Protein AF-0000000084648915 (afdb_homodimer)

pLDDT: mean 92.44, std 11.65, range [35.38, 98.94]

Structure (mmCIF, N/CA/C/O backbone):
data_AF-0000000084648915-model_v1
#
loop_
_entity.id
_entity.type
_entity.pdbx_description
1 polymer 'Sugar transporter'
#
loop_
_atom_site.group_PDB
_atom_site.id
_atom_site.type_symbol
_atom_site.label_atom_id
_atom_site.label_alt_id
_atom_site.label_comp_id
_atom_site.label_asym_id
_atom_site.label_entity_id
_atom_site.label_seq_id
_atom_site.pdbx_PDB_ins_code
_atom_site.Cartn_x
_atom_site.Cartn_y
_atom_site.Cartn_z
_atom_site.occupancy
_atom_site.B_iso_or_equiv
_atom_site.auth_seq_id
_atom_site.auth_comp_id
_atom_site.auth_asym_id
_atom_site.auth_atom_id
_atom_site.pdbx_PDB_model_num
ATOM 1 N N . MET A 1 1 ? 10.367 10.32 17.703 1 73 1 MET A N 1
ATOM 2 C CA . MET A 1 1 ? 11.062 9.266 16.984 1 73 1 MET A CA 1
ATOM 3 C C . MET A 1 1 ? 12.195 9.844 16.141 1 73 1 MET A C 1
ATOM 5 O O . MET A 1 1 ? 12.062 10.945 15.594 1 73 1 MET A O 1
ATOM 9 N N . ASN A 1 2 ? 13.344 9.164 16.203 1 91.94 2 ASN A N 1
ATOM 10 C CA . ASN A 1 2 ? 14.469 9.492 15.336 1 91.94 2 ASN A CA 1
ATOM 11 C C . ASN A 1 2 ? 14.055 9.516 13.867 1 91.94 2 ASN A C 1
ATOM 13 O O . ASN A 1 2 ? 13.359 8.617 13.398 1 91.94 2 ASN A O 1
ATOM 17 N N . ARG A 1 3 ? 14.297 10.578 13.258 1 94.44 3 ARG A N 1
ATOM 18 C CA . ARG A 1 3 ? 13.852 10.805 11.883 1 94.44 3 ARG A CA 1
ATOM 19 C C . ARG A 1 3 ? 14.359 9.695 10.961 1 94.44 3 ARG A C 1
ATOM 21 O O . ARG A 1 3 ? 13.695 9.352 9.977 1 94.44 3 ARG A O 1
ATOM 28 N N . TYR A 1 4 ? 15.484 9.164 11.281 1 95.81 4 TYR A N 1
ATOM 29 C CA . TYR A 1 4 ? 16.047 8.102 10.461 1 95.81 4 TYR A CA 1
ATOM 30 C C . TYR A 1 4 ? 15.266 6.801 10.656 1 95.81 4 TYR A C 1
ATOM 32 O O . TYR A 1 4 ? 15.086 6.027 9.711 1 95.81 4 TYR A O 1
ATOM 40 N N . LEU A 1 5 ? 14.859 6.57 11.852 1 97.12 5 LEU A N 1
ATOM 41 C CA . LEU A 1 5 ? 14.023 5.398 12.102 1 97.12 5 LEU A CA 1
ATOM 42 C C . LEU A 1 5 ? 12.672 5.547 11.414 1 97.12 5 LEU A C 1
ATOM 44 O O . LEU A 1 5 ? 12.109 4.566 10.922 1 97.12 5 LEU A O 1
ATOM 48 N N . LEU A 1 6 ? 12.211 6.77 11.438 1 96.56 6 LEU A N 1
ATOM 49 C CA . LEU A 1 6 ? 10.969 7.051 10.727 1 96.56 6 LEU A CA 1
ATOM 50 C C . LEU A 1 6 ? 11.125 6.781 9.234 1 96.56 6 LEU A C 1
ATOM 52 O O . LEU A 1 6 ? 10.258 6.164 8.609 1 96.56 6 LEU A O 1
ATOM 56 N N . GLY A 1 7 ? 12.219 7.246 8.719 1 98.12 7 GLY A N 1
ATOM 57 C CA . GLY A 1 7 ? 12.508 7 7.316 1 98.12 7 GLY A CA 1
ATOM 58 C C . GLY A 1 7 ? 12.648 5.527 6.988 1 98.12 7 GLY A C 1
ATOM 59 O O . GLY A 1 7 ? 12.125 5.059 5.973 1 98.12 7 GLY A O 1
ATOM 60 N N . PHE A 1 8 ? 13.336 4.816 7.879 1 98.75 8 PHE A N 1
ATOM 61 C CA . PHE A 1 8 ? 13.508 3.383 7.676 1 98.75 8 PHE A CA 1
ATOM 62 C C . PHE A 1 8 ? 12.164 2.672 7.664 1 98.75 8 PHE A C 1
ATOM 64 O O . PHE A 1 8 ? 11.898 1.852 6.785 1 98.75 8 PHE A O 1
ATOM 71 N N . SER A 1 9 ? 11.336 3.033 8.664 1 98.62 9 SER A N 1
ATOM 72 C CA . SER A 1 9 ? 10.031 2.385 8.781 1 98.62 9 SER A CA 1
ATOM 73 C C . SER A 1 9 ? 9.148 2.699 7.578 1 98.62 9 SER A C 1
ATOM 75 O O . SER A 1 9 ? 8.477 1.812 7.047 1 98.62 9 SER A O 1
ATOM 77 N N . ALA A 1 10 ? 9.188 3.957 7.129 1 98.69 10 ALA A N 1
ATOM 78 C CA . ALA A 1 10 ? 8.398 4.359 5.973 1 98.69 10 ALA A CA 1
ATOM 79 C C . ALA A 1 10 ? 8.859 3.637 4.711 1 98.69 10 ALA A C 1
ATOM 81 O O . ALA A 1 10 ? 8.039 3.133 3.939 1 98.69 10 ALA A O 1
ATOM 82 N N . GLY A 1 11 ? 10.18 3.582 4.539 1 98.88 11 GLY A N 1
ATOM 83 C CA . GLY A 1 11 ? 10.727 2.9 3.379 1 98.88 11 GLY A CA 1
ATOM 84 C C . GLY A 1 11 ? 10.453 1.408 3.379 1 98.88 11 GLY A C 1
ATOM 85 O O . GLY A 1 11 ? 10.148 0.827 2.334 1 98.88 11 GLY A O 1
ATOM 86 N N . PHE A 1 12 ? 10.547 0.803 4.547 1 98.88 12 PHE A N 1
ATOM 87 C CA . PHE A 1 12 ? 10.227 -0.61 4.711 1 98.88 12 PHE A CA 1
ATOM 88 C C . PHE A 1 12 ? 8.781 -0.884 4.316 1 98.88 12 PHE A C 1
ATOM 90 O O . PHE A 1 12 ? 8.508 -1.753 3.486 1 98.88 12 PHE A O 1
ATOM 97 N N . LEU A 1 13 ? 7.875 -0.101 4.82 1 98.88 13 LEU A N 1
ATOM 98 C CA . LEU A 1 13 ? 6.449 -0.299 4.582 1 98.88 13 LEU A CA 1
ATOM 99 C C . LEU A 1 13 ? 6.082 0.069 3.148 1 98.88 13 LEU A C 1
ATOM 101 O O . LEU A 1 13 ? 5.16 -0.511 2.57 1 98.88 13 LEU A O 1
ATOM 105 N N . ALA 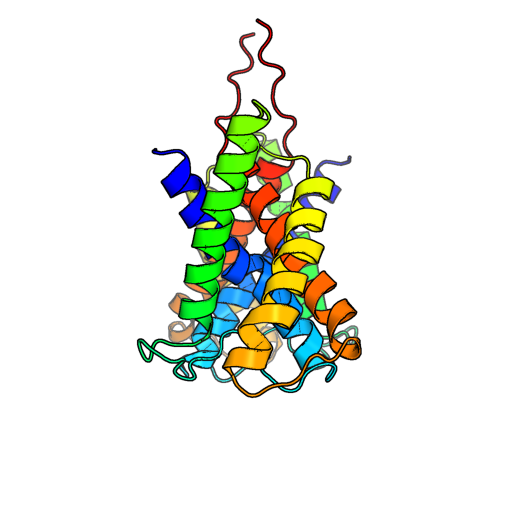A 1 14 ? 6.812 0.998 2.572 1 98.94 14 ALA A N 1
ATOM 106 C CA . ALA A 1 14 ? 6.539 1.404 1.196 1 98.94 14 ALA A CA 1
ATOM 107 C C . ALA A 1 14 ? 6.793 0.255 0.224 1 98.94 14 ALA A C 1
ATOM 109 O O . ALA A 1 14 ? 6.145 0.164 -0.821 1 98.94 14 ALA A O 1
ATOM 110 N N . VAL A 1 15 ? 7.723 -0.585 0.548 1 98.88 15 VAL A N 1
ATOM 111 C CA . VAL A 1 15 ? 7.922 -1.765 -0.287 1 98.88 15 VAL A CA 1
ATOM 112 C C . VAL A 1 15 ? 6.711 -2.686 -0.183 1 98.88 15 VAL A C 1
ATOM 114 O O . VAL A 1 15 ? 6.141 -3.092 -1.199 1 98.88 15 VAL A O 1
ATOM 117 N N . LEU A 1 16 ? 6.293 -2.891 1.039 1 98.75 16 LEU A N 1
ATOM 118 C CA . LEU A 1 16 ? 5.184 -3.809 1.276 1 98.75 16 LEU A CA 1
ATOM 119 C C . LEU A 1 16 ? 3.896 -3.279 0.652 1 98.75 16 LEU A C 1
ATOM 121 O O . LEU A 1 16 ? 3.154 -4.031 0.016 1 98.75 16 LEU A O 1
ATOM 125 N N . CYS A 1 17 ? 3.717 -2.002 0.686 1 98.81 17 CYS A N 1
ATOM 126 C CA . CYS A 1 17 ? 2.385 -1.461 0.449 1 98.81 17 CYS A CA 1
ATOM 127 C C . CYS A 1 17 ? 2.305 -0.78 -0.912 1 98.81 17 CYS A C 1
ATOM 129 O O . CYS A 1 17 ? 1.213 -0.525 -1.422 1 98.81 17 CYS A O 1
ATOM 131 N N . PHE A 1 18 ? 3.428 -0.452 -1.515 1 98.88 18 PHE A N 1
ATOM 132 C CA . PHE A 1 18 ? 3.352 0.319 -2.75 1 98.88 18 PHE A CA 1
ATOM 133 C C . PHE A 1 18 ? 4.191 -0.329 -3.846 1 98.88 18 PHE A C 1
ATOM 135 O O . PHE A 1 18 ? 3.725 -0.491 -4.977 1 98.88 18 PHE A O 1
ATOM 142 N N . HIS A 1 19 ? 5.383 -0.755 -3.488 1 98.88 19 HIS A N 1
ATOM 143 C CA . HIS A 1 19 ? 6.273 -1.424 -4.434 1 98.88 19 HIS A CA 1
ATOM 144 C C . HIS A 1 19 ? 5.715 -2.779 -4.852 1 98.88 19 HIS A C 1
ATOM 146 O O . HIS A 1 19 ? 5.512 -3.029 -6.043 1 98.88 19 HIS A O 1
ATOM 152 N N . GLN A 1 20 ? 5.344 -3.584 -3.92 1 98.81 20 GLN A N 1
ATOM 153 C CA . GLN A 1 20 ? 4.918 -4.957 -4.176 1 98.81 20 GLN A CA 1
ATOM 154 C C . GLN A 1 20 ? 3.543 -4.988 -4.84 1 98.81 20 GLN A C 1
ATOM 156 O O . GLN A 1 20 ? 3.258 -5.875 -5.645 1 98.81 20 GLN A O 1
ATOM 161 N N . PRO A 1 21 ? 2.654 -4.059 -4.543 1 98.69 21 PRO A N 1
ATOM 162 C CA . PRO A 1 21 ? 1.402 -4.008 -5.305 1 98.69 21 PRO A CA 1
ATOM 163 C C . PRO A 1 21 ? 1.629 -3.838 -6.805 1 98.69 21 PRO A C 1
ATOM 165 O O . PRO A 1 21 ? 0.939 -4.465 -7.609 1 98.69 21 PRO A O 1
ATOM 168 N N . VAL A 1 22 ? 2.543 -3.027 -7.18 1 98.69 22 VAL A N 1
ATOM 169 C CA . VAL A 1 22 ? 2.842 -2.855 -8.594 1 98.69 22 VAL A CA 1
ATOM 170 C C . VAL A 1 22 ? 3.426 -4.148 -9.164 1 98.69 22 VAL A C 1
ATOM 172 O O . VAL A 1 22 ? 3.059 -4.578 -10.258 1 98.69 22 VAL A O 1
ATOM 175 N N . VAL A 1 23 ? 4.297 -4.809 -8.406 1 98 23 VAL A N 1
ATOM 176 C CA . VAL A 1 23 ? 4.809 -6.113 -8.805 1 98 23 VAL A CA 1
ATOM 177 C C . VAL A 1 23 ? 3.648 -7.086 -9 1 98 23 VAL A C 1
ATOM 179 O O . VAL A 1 23 ? 3.613 -7.84 -9.977 1 98 23 VAL A O 1
ATOM 182 N N . GLY A 1 24 ? 2.76 -7.016 -8.055 1 98.44 24 GLY A N 1
ATOM 183 C CA . GLY A 1 24 ? 1.607 -7.902 -8.117 1 98.44 24 GLY A CA 1
ATOM 184 C C . GLY A 1 24 ? 0.769 -7.703 -9.367 1 98.44 24 GLY A C 1
ATOM 185 O O . GLY A 1 24 ? 0.39 -8.672 -10.023 1 98.44 24 GLY A O 1
ATOM 186 N N . LEU A 1 25 ? 0.476 -6.504 -9.688 1 98.5 25 LEU A N 1
ATOM 187 C CA . LEU A 1 25 ? -0.333 -6.219 -10.867 1 98.5 25 LEU A CA 1
ATOM 188 C C . LEU A 1 25 ? 0.421 -6.582 -12.148 1 98.5 25 LEU A 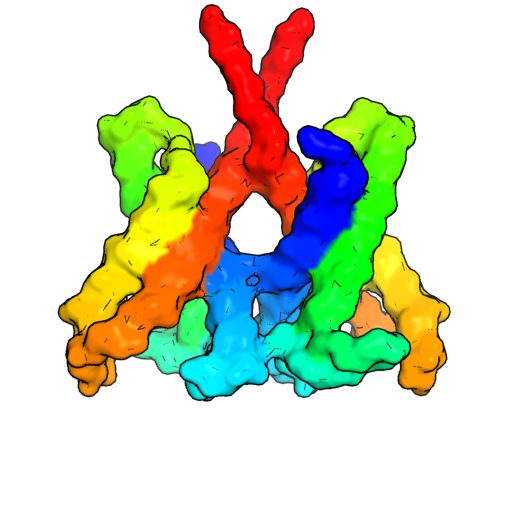C 1
ATOM 190 O O . LEU A 1 25 ? -0.158 -7.145 -13.078 1 98.5 25 LEU A O 1
ATOM 194 N N . LEU A 1 26 ? 1.698 -6.25 -12.227 1 97.81 26 LEU A N 1
ATOM 195 C CA . LEU A 1 26 ? 2.506 -6.602 -13.391 1 97.81 26 LEU A CA 1
ATOM 196 C C . LEU A 1 26 ? 2.557 -8.109 -13.578 1 97.81 26 LEU A C 1
ATOM 198 O O . LEU A 1 26 ? 2.475 -8.609 -14.703 1 97.81 26 LEU A O 1
ATOM 202 N N . HIS A 1 27 ? 2.707 -8.812 -12.477 1 97.44 27 HIS A N 1
ATOM 203 C CA . HIS A 1 27 ? 2.719 -10.273 -12.531 1 97.44 27 HIS A CA 1
ATOM 204 C C . HIS A 1 27 ? 1.362 -10.812 -12.969 1 97.44 27 HIS A C 1
ATOM 206 O O . HIS A 1 27 ? 1.288 -11.711 -13.805 1 97.44 27 HIS A O 1
ATOM 212 N N . ALA A 1 28 ? 0.309 -10.32 -12.414 1 97.44 28 ALA A N 1
ATOM 213 C CA . ALA A 1 28 ? -1.048 -10.773 -12.703 1 97.44 28 ALA A CA 1
ATOM 214 C C . ALA A 1 28 ? -1.374 -10.625 -14.18 1 97.44 28 ALA A C 1
ATOM 216 O O . ALA A 1 28 ? -2.121 -11.43 -14.742 1 97.44 28 ALA A O 1
ATOM 217 N N . TYR A 1 29 ? -0.813 -9.664 -14.797 1 97.44 29 TYR A N 1
ATOM 218 C CA . TYR A 1 29 ? -1.095 -9.43 -16.203 1 97.44 29 TYR A CA 1
ATOM 219 C C . TYR A 1 29 ? 0.006 -10.008 -17.094 1 97.44 29 TYR A C 1
ATOM 221 O O . TYR A 1 29 ? 0.08 -9.711 -18.281 1 97.44 29 TYR A O 1
ATOM 229 N N . GLY A 1 30 ? 0.98 -10.734 -16.5 1 96.69 30 GLY A N 1
ATOM 230 C CA . GLY A 1 30 ? 1.961 -11.516 -17.234 1 96.69 30 GLY A CA 1
ATOM 231 C C . GLY A 1 30 ? 3.131 -10.688 -17.734 1 96.69 30 GLY A C 1
ATOM 232 O O . GLY A 1 30 ? 3.861 -11.109 -18.641 1 96.69 30 GLY A O 1
ATOM 233 N N . VAL A 1 31 ? 3.25 -9.469 -17.219 1 95.38 31 VAL A N 1
ATOM 234 C CA . VAL A 1 31 ? 4.336 -8.594 -17.656 1 95.38 31 VAL A CA 1
ATOM 235 C C . VAL A 1 31 ? 5.66 -9.094 -17.078 1 95.38 31 VAL A C 1
ATOM 237 O O . VAL A 1 31 ? 6.703 -8.992 -17.719 1 95.38 31 VAL A O 1
ATOM 240 N N . ILE A 1 32 ? 5.621 -9.672 -15.789 1 94.12 32 ILE A N 1
ATOM 241 C CA . ILE A 1 32 ? 6.812 -10.25 -15.18 1 94.12 32 ILE A CA 1
ATOM 242 C C . ILE A 1 32 ? 6.496 -11.648 -14.656 1 94.12 32 ILE A C 1
ATOM 244 O O . ILE A 1 32 ? 5.359 -11.938 -14.273 1 94.12 32 ILE A O 1
ATOM 248 N N . PRO A 1 33 ? 7.461 -12.477 -14.523 1 93.56 33 PRO A N 1
ATOM 249 C CA . PRO A 1 33 ? 7.203 -13.891 -14.219 1 93.56 33 PRO A CA 1
ATOM 250 C C . PRO A 1 33 ? 7.262 -14.188 -12.719 1 93.56 33 PRO A C 1
ATOM 252 O O . PRO A 1 33 ? 7.043 -15.328 -12.305 1 93.56 33 PRO A O 1
ATOM 255 N N . PHE A 1 34 ? 7.559 -13.18 -11.906 1 91.62 34 PHE A N 1
ATOM 256 C CA . PHE A 1 34 ? 7.688 -13.484 -10.484 1 91.62 34 PHE A CA 1
ATOM 257 C C . PHE A 1 34 ? 6.543 -12.859 -9.688 1 91.62 34 PHE A C 1
ATOM 259 O O . PHE A 1 34 ? 6.129 -11.734 -9.977 1 91.62 34 PHE A O 1
ATOM 266 N N . ALA A 1 35 ? 6.078 -13.594 -8.734 1 96.19 35 ALA A N 1
ATOM 267 C CA . ALA A 1 35 ? 4.953 -13.188 -7.898 1 96.19 35 ALA A CA 1
ATOM 268 C C . ALA A 1 35 ? 5.402 -12.219 -6.812 1 96.19 35 ALA A C 1
ATOM 270 O O . ALA A 1 35 ? 6.562 -12.227 -6.398 1 96.19 35 ALA A O 1
ATOM 271 N N . PRO A 1 36 ? 4.492 -11.367 -6.398 1 97.94 36 PRO A N 1
ATOM 272 C CA . PRO A 1 36 ? 4.805 -10.5 -5.258 1 97.94 36 PRO A CA 1
ATOM 273 C C . PRO A 1 36 ? 4.914 -11.273 -3.945 1 97.94 36 PRO A C 1
ATOM 275 O O . PRO A 1 36 ? 4.426 -12.398 -3.844 1 97.94 36 PRO A O 1
ATOM 278 N N . TYR A 1 37 ? 5.605 -10.695 -2.969 1 98.44 37 TYR A N 1
ATOM 279 C CA . TYR A 1 37 ? 5.727 -11.188 -1.602 1 98.44 37 TYR A CA 1
ATOM 280 C C . TYR A 1 37 ? 6.348 -12.578 -1.575 1 98.44 37 TYR A C 1
ATOM 282 O O . TYR A 1 37 ? 5.883 -13.461 -0.846 1 98.44 37 TYR A O 1
ATOM 290 N N . SER A 1 38 ? 7.332 -12.75 -2.406 1 97.5 38 SER A N 1
ATOM 291 C CA . SER A 1 38 ? 8.016 -14.039 -2.512 1 97.5 38 SER A CA 1
ATOM 292 C C . SER A 1 38 ? 8.68 -14.414 -1.196 1 97.5 38 SER A C 1
ATOM 294 O O . SER A 1 38 ? 9.297 -13.578 -0.542 1 97.5 38 SER A O 1
ATOM 296 N N . THR A 1 39 ? 8.594 -15.648 -0.837 1 97.25 39 THR A N 1
ATOM 297 C CA . THR A 1 39 ? 9.219 -16.156 0.38 1 97.25 39 THR A CA 1
ATOM 298 C C . THR A 1 39 ? 10.516 -16.906 0.056 1 97.25 39 THR A C 1
ATOM 300 O O . THR A 1 39 ? 11.102 -17.531 0.929 1 97.25 39 THR A O 1
ATOM 303 N N . GLN A 1 40 ? 10.859 -16.812 -1.233 1 95.19 40 GLN A N 1
ATOM 304 C CA . GLN A 1 40 ? 12.133 -17.406 -1.624 1 95.19 40 GLN A CA 1
ATOM 305 C C . GLN A 1 40 ? 13.297 -16.781 -0.868 1 95.19 40 GLN A C 1
ATOM 307 O O . GLN A 1 40 ? 13.336 -15.555 -0.684 1 95.19 40 GLN A O 1
ATOM 312 N N . SER A 1 41 ? 14.227 -17.562 -0.469 1 94.81 41 SER A N 1
ATOM 313 C CA . SER A 1 41 ? 15.359 -17.078 0.311 1 94.81 41 SER A CA 1
ATOM 314 C C . SER A 1 41 ? 16.312 -16.266 -0.55 1 94.81 41 SER A C 1
ATOM 316 O O . SER A 1 41 ? 16.625 -16.656 -1.68 1 94.81 41 SER A O 1
ATOM 318 N N . VAL A 1 42 ? 16.734 -15.148 -0.033 1 88.81 42 VAL A N 1
ATOM 319 C CA . VAL A 1 42 ? 17.656 -14.273 -0.742 1 88.81 42 VAL A CA 1
ATOM 320 C C . VAL A 1 42 ? 18.984 -14.203 0.013 1 88.81 42 VAL A C 1
ATOM 322 O O . VAL A 1 42 ? 19 -14.039 1.236 1 88.81 42 VAL A O 1
ATOM 325 N N . ALA A 1 43 ? 20.062 -14.414 -0.703 1 85.44 43 ALA A N 1
ATOM 326 C CA . ALA A 1 43 ? 21.391 -14.305 -0.135 1 85.44 43 ALA A CA 1
ATOM 327 C C . ALA A 1 43 ? 21.688 -12.867 0.291 1 85.44 43 ALA A C 1
ATOM 329 O O . ALA A 1 43 ? 21.141 -11.922 -0.267 1 85.44 43 ALA A O 1
ATOM 330 N N . PRO A 1 44 ? 22.531 -12.609 1.323 1 81.56 44 PRO A N 1
ATOM 331 C CA . PRO A 1 44 ? 23.359 -13.57 2.043 1 81.56 44 PRO A CA 1
ATOM 332 C C . PRO A 1 44 ? 22.703 -14.086 3.322 1 81.56 44 PRO A C 1
ATOM 334 O O . PRO A 1 44 ? 23.156 -15.078 3.898 1 81.56 44 PRO A O 1
ATOM 337 N N . LEU A 1 45 ? 21.672 -13.5 3.797 1 90 45 LEU A N 1
ATOM 338 C CA . LEU A 1 45 ? 21.094 -13.836 5.094 1 90 45 LEU A CA 1
ATOM 339 C C . LEU A 1 45 ? 20.031 -14.914 4.953 1 90 45 LEU A C 1
ATOM 341 O O . LEU A 1 45 ? 19.531 -15.438 5.953 1 90 45 LEU A O 1
ATOM 345 N N . ALA A 1 46 ? 19.672 -15.297 3.781 1 93.56 46 ALA A N 1
ATOM 346 C CA . ALA A 1 46 ? 18.703 -16.344 3.5 1 93.56 46 ALA A CA 1
ATOM 347 C C . ALA A 1 46 ? 17.344 -16 4.094 1 93.56 46 ALA A C 1
ATOM 349 O O . ALA A 1 46 ? 16.688 -16.844 4.711 1 93.56 46 ALA A O 1
ATOM 350 N N . VAL A 1 47 ? 16.984 -14.742 4.047 1 95.88 47 VAL A N 1
ATOM 351 C CA . VAL A 1 47 ? 15.656 -14.289 4.473 1 95.88 47 VAL A CA 1
ATOM 352 C C . VAL A 1 47 ? 14.719 -14.242 3.271 1 95.88 47 VAL A C 1
ATOM 354 O O . VAL A 1 47 ? 15.172 -14.219 2.123 1 95.88 47 VAL A O 1
ATOM 357 N N . PRO A 1 48 ? 13.469 -14.242 3.564 1 97.06 48 PRO A N 1
ATOM 358 C CA . PRO A 1 48 ? 12.531 -14.156 2.441 1 97.06 48 PRO A CA 1
ATOM 359 C C . PRO A 1 48 ? 12.75 -12.914 1.582 1 97.06 48 PRO A C 1
ATOM 361 O O . PRO A 1 48 ? 13.047 -11.836 2.109 1 97.06 48 PRO A O 1
ATOM 364 N N . ALA A 1 49 ? 12.523 -13.047 0.345 1 95.94 49 ALA A N 1
ATOM 365 C CA . ALA A 1 49 ? 12.773 -11.977 -0.621 1 95.94 49 ALA A CA 1
ATOM 366 C C . ALA A 1 49 ? 11.961 -10.734 -0.286 1 95.94 49 ALA A C 1
ATOM 368 O O . ALA A 1 49 ? 12.453 -9.609 -0.417 1 95.94 49 ALA A O 1
ATOM 369 N N . TRP A 1 50 ? 10.703 -10.93 0.087 1 97.62 50 TRP A N 1
ATOM 370 C CA . TRP A 1 50 ? 9.875 -9.766 0.407 1 97.62 50 TRP A CA 1
ATOM 371 C C . TRP A 1 50 ? 10.461 -9 1.587 1 97.62 50 TRP A C 1
ATOM 373 O O . TRP A 1 50 ? 10.406 -7.766 1.615 1 97.62 50 TRP A O 1
ATOM 383 N N . PHE A 1 51 ? 10.977 -9.672 2.568 1 98 51 PHE A N 1
ATOM 384 C CA . PHE A 1 51 ? 11.555 -9.039 3.752 1 98 51 PHE A CA 1
ATOM 385 C C . PHE A 1 51 ? 12.859 -8.336 3.412 1 98 51 PHE A C 1
ATOM 387 O O . PHE A 1 51 ? 13.109 -7.219 3.871 1 98 51 PHE A O 1
ATOM 394 N N . SER A 1 52 ? 13.711 -9.031 2.615 1 96.12 52 SER A N 1
ATOM 395 C CA . SER A 1 52 ? 14.961 -8.414 2.168 1 96.12 52 SER A CA 1
ATOM 396 C C . SER A 1 52 ? 14.695 -7.125 1.393 1 96.12 52 SER A C 1
ATOM 398 O O . SER A 1 52 ? 15.32 -6.098 1.651 1 96.12 52 SER A O 1
ATOM 400 N N . ALA A 1 53 ? 13.75 -7.195 0.438 1 96.44 53 ALA A N 1
ATOM 401 C CA . ALA A 1 53 ? 13.391 -6.016 -0.345 1 96.44 53 ALA A CA 1
ATOM 402 C C . ALA A 1 53 ? 12.914 -4.883 0.558 1 96.44 53 ALA A C 1
ATOM 404 O O . ALA A 1 53 ? 13.281 -3.723 0.359 1 96.44 53 ALA A O 1
ATOM 405 N N . SER A 1 54 ? 12.102 -5.242 1.538 1 98.62 54 SER A N 1
ATOM 406 C CA . SER A 1 54 ? 11.594 -4.234 2.461 1 98.62 54 SER A CA 1
ATOM 407 C C . SER A 1 54 ? 12.719 -3.607 3.277 1 98.62 54 SER A C 1
ATOM 409 O O . SER A 1 54 ? 12.711 -2.402 3.533 1 98.62 54 SER A O 1
ATOM 411 N N . PHE A 1 55 ? 13.633 -4.41 3.727 1 98 55 PHE A N 1
ATOM 412 C CA . PHE A 1 55 ? 14.781 -3.922 4.48 1 98 55 PHE A CA 1
ATOM 413 C C . PHE A 1 55 ? 15.578 -2.91 3.662 1 98 55 PHE A C 1
ATOM 415 O O . PHE A 1 55 ? 15.883 -1.818 4.145 1 98 55 PHE A O 1
ATOM 422 N N . TRP A 1 56 ? 15.891 -3.242 2.418 1 96.56 56 TRP A N 1
ATOM 423 C CA . TRP A 1 56 ? 16.625 -2.332 1.542 1 96.56 56 TRP A CA 1
ATOM 424 C C . TRP A 1 56 ? 15.805 -1.074 1.265 1 96.56 56 TRP A C 1
ATOM 426 O O . TRP A 1 56 ? 16.359 0.027 1.188 1 96.56 56 TRP A O 1
ATOM 436 N N . GLY A 1 57 ? 14.492 -1.287 1.087 1 98.56 57 GLY A N 1
ATOM 437 C CA . GLY A 1 57 ? 13.641 -0.117 0.989 1 98.56 57 GLY A CA 1
ATOM 438 C C . GLY A 1 57 ? 13.75 0.809 2.186 1 98.56 57 GLY A C 1
ATOM 439 O O . GLY A 1 57 ? 13.711 2.031 2.037 1 98.56 57 GLY A O 1
ATOM 440 N N . GLY A 1 58 ? 13.844 0.211 3.361 1 98.75 58 GLY A N 1
ATOM 441 C CA . GLY A 1 58 ? 14.062 0.995 4.566 1 98.75 58 GLY A CA 1
ATOM 442 C C . GLY A 1 58 ? 15.359 1.777 4.543 1 98.75 58 GLY A C 1
ATOM 443 O O . GLY A 1 58 ? 15.391 2.943 4.941 1 98.75 58 GLY A O 1
ATOM 444 N N . LEU A 1 59 ? 16.391 1.163 4.098 1 98.31 59 LEU A N 1
ATOM 445 C CA . LEU A 1 59 ? 17.672 1.849 4.012 1 98.31 59 LEU A CA 1
ATOM 446 C C . LEU A 1 59 ? 17.594 3.031 3.051 1 98.31 59 LEU A C 1
ATOM 448 O O . LEU A 1 59 ? 18.125 4.105 3.342 1 98.31 59 LEU A O 1
ATOM 452 N N . TRP A 1 60 ? 16.953 2.777 1.928 1 98.62 60 TRP A N 1
ATOM 453 C CA . TRP A 1 60 ? 16.766 3.879 0.989 1 98.62 60 TRP A CA 1
ATOM 454 C C . TRP A 1 60 ? 15.891 4.973 1.596 1 98.62 60 TRP A C 1
ATOM 456 O O . TRP A 1 60 ? 16.031 6.152 1.261 1 98.62 60 TRP A O 1
ATOM 466 N N . GLY A 1 61 ? 14.922 4.551 2.455 1 98.75 61 GLY A N 1
ATOM 467 C CA . GLY A 1 61 ? 14.156 5.543 3.201 1 98.75 61 GLY A CA 1
ATOM 468 C C . GLY A 1 61 ? 15.031 6.441 4.055 1 98.75 61 GLY A C 1
ATOM 469 O O . GLY A 1 61 ? 14.797 7.652 4.129 1 98.75 61 GLY A O 1
ATOM 470 N N . MET A 1 62 ? 16.031 5.852 4.688 1 98.69 62 MET A N 1
ATOM 471 C CA . MET A 1 62 ? 16.984 6.648 5.465 1 98.69 62 MET A CA 1
ATOM 472 C C . MET A 1 62 ? 17.75 7.609 4.562 1 98.69 62 MET A C 1
ATOM 474 O O . MET A 1 62 ? 18.016 8.75 4.949 1 98.69 62 MET A O 1
ATOM 478 N N . VAL A 1 63 ? 18.141 7.184 3.422 1 98.5 63 VAL A N 1
ATOM 479 C CA . VAL A 1 63 ? 18.828 8.039 2.463 1 98.5 63 VAL A CA 1
ATOM 480 C C . VAL A 1 63 ? 17.953 9.227 2.09 1 98.5 63 VAL A C 1
ATOM 482 O O . VAL A 1 63 ? 18.422 10.359 2.021 1 98.5 63 VAL A O 1
ATOM 485 N N . MET A 1 64 ? 16.672 8.961 1.825 1 98.38 64 MET A N 1
ATOM 486 C CA . MET A 1 64 ? 15.773 10.047 1.474 1 98.38 64 MET A CA 1
ATOM 487 C C . MET A 1 64 ? 15.664 11.055 2.615 1 98.38 64 MET A C 1
ATOM 489 O O . MET A 1 64 ? 15.578 12.258 2.377 1 98.38 64 MET A O 1
ATOM 493 N N . ILE A 1 65 ? 15.625 10.555 3.828 1 98.06 65 ILE A N 1
ATOM 494 C CA . ILE A 1 65 ? 15.578 11.445 4.98 1 98.06 65 ILE A CA 1
ATOM 495 C C . ILE A 1 65 ? 16.844 12.305 5.02 1 98.06 65 ILE A C 1
ATOM 497 O O . ILE A 1 65 ? 16.781 13.492 5.336 1 98.06 65 ILE A O 1
ATOM 501 N N . ALA A 1 66 ? 18.047 11.711 4.77 1 98.19 66 ALA A N 1
ATOM 502 C CA . ALA A 1 66 ? 19.297 12.477 4.691 1 98.19 66 ALA A CA 1
ATOM 503 C C . ALA A 1 66 ? 19.203 13.578 3.643 1 98.19 66 ALA A C 1
ATOM 505 O O . ALA A 1 66 ? 19.672 14.695 3.859 1 98.19 66 ALA A O 1
ATOM 506 N N . ILE A 1 67 ? 18.594 13.281 2.521 1 98 67 ILE A N 1
ATOM 507 C CA . ILE A 1 67 ? 18.391 14.266 1.464 1 98 67 ILE A CA 1
ATOM 508 C C . ILE A 1 67 ? 17.5 15.391 1.968 1 98 67 ILE A C 1
ATOM 510 O O . ILE A 1 67 ? 17.766 16.578 1.729 1 98 67 ILE A O 1
ATOM 514 N N . CYS A 1 68 ? 16.375 15.031 2.617 1 96.94 68 CYS A N 1
ATOM 515 C CA . CYS A 1 68 ? 15.492 16.031 3.199 1 96.94 68 CYS A CA 1
ATOM 516 C C . CYS A 1 68 ? 16.25 16.953 4.141 1 96.94 68 CYS A C 1
ATOM 518 O O . CYS A 1 68 ? 16.031 18.172 4.148 1 96.94 68 CYS A O 1
ATOM 520 N N . ALA A 1 69 ? 17.109 16.359 4.949 1 96.38 69 ALA A N 1
ATOM 521 C CA . ALA A 1 69 ? 17.906 17.141 5.902 1 96.38 69 ALA A CA 1
ATOM 522 C C . ALA A 1 69 ? 18.797 18.141 5.18 1 96.38 69 ALA A C 1
ATOM 524 O O . ALA A 1 69 ? 18.875 19.312 5.578 1 96.38 69 ALA A O 1
ATOM 525 N N . VAL A 1 70 ? 19.469 17.719 4.156 1 97.12 70 VAL A N 1
ATOM 526 C CA . VAL A 1 70 ? 20.344 18.594 3.377 1 97.12 70 VAL A CA 1
ATOM 527 C C . VAL A 1 70 ? 19.531 19.703 2.732 1 97.12 70 VAL A C 1
ATOM 529 O O . VAL A 1 70 ? 19.984 20.859 2.678 1 97.12 70 VAL A O 1
ATOM 532 N N . ARG A 1 71 ? 18.328 19.406 2.271 1 96.75 71 ARG A N 1
ATOM 533 C CA . ARG A 1 71 ? 17.453 20.359 1.59 1 96.75 71 ARG A CA 1
ATOM 534 C C . ARG A 1 71 ? 16.656 21.188 2.592 1 96.75 71 ARG A C 1
ATOM 536 O O . ARG A 1 71 ? 15.938 22.109 2.207 1 96.75 71 ARG A O 1
ATOM 543 N N . LYS A 1 72 ? 16.719 20.859 3.865 1 95.94 72 LYS A N 1
ATOM 544 C CA . LYS A 1 72 ? 16.016 21.531 4.953 1 95.94 72 LYS A CA 1
ATOM 545 C C . LYS A 1 72 ? 14.508 21.5 4.75 1 95.94 72 LYS A C 1
ATOM 547 O O . LYS A 1 72 ? 13.836 22.531 4.875 1 95.94 72 LYS A O 1
ATOM 552 N N . VAL A 1 73 ? 14 20.328 4.281 1 94.62 73 VAL A N 1
ATOM 553 C CA . VAL A 1 73 ? 12.562 20.109 4.18 1 94.62 73 VAL A CA 1
ATOM 554 C C . VAL A 1 73 ? 12.172 18.891 5.008 1 94.62 73 VAL A C 1
ATOM 556 O O . VAL A 1 73 ? 13.008 18.016 5.273 1 94.62 73 VAL A O 1
ATOM 559 N N . ASP A 1 74 ? 10.977 18.766 5.406 1 92.38 74 ASP A N 1
ATOM 560 C CA . ASP A 1 74 ? 10.508 17.641 6.203 1 92.38 74 ASP A CA 1
ATOM 561 C C . ASP A 1 74 ? 10.25 16.422 5.324 1 92.38 74 ASP A C 1
ATOM 563 O O . ASP A 1 74 ? 10.617 15.305 5.691 1 92.38 74 ASP A O 1
ATOM 567 N N . VAL A 1 75 ? 9.633 16.719 4.238 1 94.88 75 VAL A N 1
ATOM 568 C CA . VAL A 1 75 ? 9.273 15.664 3.295 1 94.88 75 VAL A CA 1
ATOM 569 C C . VAL A 1 75 ? 9.43 16.172 1.865 1 94.88 75 VAL A C 1
ATOM 571 O O . VAL A 1 75 ? 9.07 17.312 1.562 1 94.88 75 VAL A O 1
ATOM 574 N N . LEU A 1 76 ? 10.008 15.367 1.021 1 96.94 76 LEU A N 1
ATOM 575 C CA . LEU A 1 76 ? 10.062 15.711 -0.395 1 96.94 76 LEU A CA 1
ATOM 576 C C . LEU A 1 76 ? 8.664 15.758 -0.997 1 96.94 76 LEU A C 1
ATOM 578 O O . LEU A 1 76 ? 7.746 15.094 -0.499 1 96.94 76 LEU A O 1
ATOM 582 N N . SER A 1 77 ? 8.5 16.578 -2.057 1 96.94 77 SER A N 1
ATOM 583 C CA . SER A 1 77 ? 7.23 16.562 -2.768 1 96.94 77 SER A CA 1
ATOM 584 C C . SER A 1 77 ? 6.941 15.195 -3.365 1 96.94 77 SER A C 1
ATOM 586 O O . SER A 1 77 ? 7.848 14.367 -3.502 1 96.94 77 SER A O 1
ATOM 588 N N . TRP A 1 78 ? 5.699 15.008 -3.682 1 97.12 78 TRP A N 1
ATOM 589 C CA . TRP A 1 78 ? 5.281 13.695 -4.156 1 97.12 78 TRP A CA 1
ATOM 590 C C . TRP A 1 78 ? 6.059 13.289 -5.406 1 97.12 78 TRP A C 1
ATOM 592 O O . TRP A 1 78 ? 6.457 12.133 -5.555 1 97.12 78 TRP A O 1
ATOM 602 N N . TRP A 1 79 ? 6.25 14.219 -6.336 1 97.81 79 TRP A N 1
ATOM 603 C CA . TRP A 1 79 ? 6.902 13.891 -7.602 1 97.81 79 TRP A CA 1
ATOM 604 C C . TRP A 1 79 ? 8.398 13.688 -7.402 1 97.81 79 TRP A C 1
ATOM 606 O O . TRP A 1 79 ? 9.016 12.859 -8.078 1 97.81 79 TRP A O 1
ATOM 616 N N . GLN A 1 80 ? 9.016 14.391 -6.5 1 98.5 80 GLN A N 1
ATOM 617 C CA . GLN A 1 80 ? 10.43 14.195 -6.188 1 98.5 80 GLN A CA 1
ATOM 618 C C . GLN A 1 80 ? 10.672 12.812 -5.578 1 98.5 80 GLN A C 1
ATOM 620 O O . GLN A 1 80 ? 11.656 12.148 -5.906 1 98.5 80 GLN A O 1
ATOM 625 N N . SER A 1 81 ? 9.766 12.477 -4.691 1 98.69 81 SER A N 1
ATOM 626 C CA . SER A 1 81 ? 9.875 11.164 -4.059 1 98.69 81 SER A CA 1
ATOM 627 C C . SER A 1 81 ? 9.742 10.047 -5.086 1 98.69 81 SER A C 1
ATOM 629 O O . SER A 1 81 ? 10.516 9.086 -5.07 1 98.69 81 SER A O 1
ATOM 631 N N . GLY A 1 82 ? 8.766 10.211 -5.984 1 98.69 82 GLY A N 1
ATOM 632 C CA . GLY A 1 82 ? 8.578 9.234 -7.047 1 98.69 82 GLY A CA 1
ATOM 633 C C . GLY A 1 82 ? 9.773 9.133 -7.977 1 98.69 82 GLY A C 1
ATOM 634 O O . GLY A 1 82 ? 10.172 8.031 -8.367 1 98.69 82 GLY A O 1
ATOM 635 N N . LEU A 1 83 ? 10.328 10.266 -8.305 1 98.19 83 LEU A N 1
ATOM 636 C CA . LEU A 1 83 ? 11.477 10.297 -9.203 1 98.19 83 LEU A CA 1
ATOM 637 C C . LEU A 1 83 ? 12.711 9.711 -8.523 1 98.19 83 LEU A C 1
ATOM 639 O O . LEU A 1 83 ? 13.492 9.008 -9.164 1 98.19 83 LEU A O 1
ATOM 643 N N . PHE A 1 84 ? 12.883 10.062 -7.273 1 98.56 84 PHE A N 1
ATOM 644 C CA . PHE A 1 84 ? 14 9.484 -6.543 1 98.56 84 PHE A CA 1
ATOM 645 C C . PHE A 1 84 ? 13.93 7.961 -6.566 1 98.56 84 PHE A C 1
ATOM 647 O O . PHE A 1 84 ? 14.898 7.297 -6.934 1 98.56 84 PHE A O 1
ATOM 654 N N . GLY A 1 85 ? 12.789 7.414 -6.191 1 98.31 85 GLY A N 1
ATOM 655 C CA . GLY A 1 85 ? 12.617 5.969 -6.266 1 98.31 85 GLY A CA 1
ATOM 656 C C . GLY A 1 85 ? 12.75 5.422 -7.672 1 98.31 85 GLY A C 1
ATOM 657 O O . GLY A 1 85 ? 13.516 4.488 -7.91 1 98.31 85 GLY A O 1
ATOM 658 N N . GLY A 1 86 ? 12.031 6.027 -8.594 1 98.31 86 GLY A N 1
ATOM 659 C CA . GLY A 1 86 ? 11.961 5.535 -9.961 1 98.31 86 GLY A CA 1
ATOM 660 C C . GLY A 1 86 ? 13.305 5.535 -10.656 1 98.31 86 GLY A C 1
ATOM 661 O O . GLY A 1 86 ? 13.625 4.598 -11.398 1 98.31 86 GLY A O 1
ATOM 662 N N . ILE A 1 87 ? 14.07 6.523 -10.391 1 97.31 87 ILE A N 1
ATOM 663 C CA . ILE A 1 87 ? 15.312 6.664 -11.141 1 97.31 87 ILE A CA 1
ATOM 664 C C . ILE A 1 87 ? 16.484 6.137 -10.312 1 97.31 87 ILE A C 1
ATOM 666 O O . ILE A 1 87 ? 17.141 5.164 -10.695 1 97.31 87 ILE A O 1
ATOM 670 N N . ALA A 1 88 ? 16.734 6.68 -9.133 1 96.81 88 ALA A N 1
ATOM 671 C CA . ALA A 1 88 ? 17.906 6.32 -8.336 1 96.81 88 ALA A CA 1
ATOM 672 C C . ALA A 1 88 ? 17.906 4.836 -7.992 1 96.81 88 ALA A C 1
ATOM 674 O O . ALA A 1 88 ? 18.891 4.141 -8.195 1 96.81 88 ALA A O 1
ATOM 675 N N . LEU A 1 89 ? 16.781 4.391 -7.477 1 96.94 89 LEU A N 1
ATOM 676 C CA . LEU A 1 89 ? 16.719 2.988 -7.086 1 96.94 89 LEU A CA 1
ATOM 677 C C . LEU A 1 89 ? 16.828 2.08 -8.305 1 96.94 89 LEU A C 1
ATOM 679 O O . LEU A 1 89 ? 17.484 1.038 -8.258 1 96.94 89 LEU A O 1
ATOM 683 N N . THR A 1 90 ? 16.203 2.438 -9.414 1 96.5 90 THR A N 1
ATOM 684 C CA . THR A 1 90 ? 16.234 1.623 -10.625 1 96.5 90 THR A CA 1
ATOM 685 C C . THR A 1 90 ? 17.656 1.568 -11.195 1 96.5 90 THR A C 1
ATOM 687 O O . THR A 1 90 ? 18.141 0.499 -11.57 1 96.5 90 THR A O 1
ATOM 690 N N . LEU A 1 91 ? 18.344 2.709 -11.211 1 94.56 91 LEU A N 1
ATOM 691 C CA . LEU A 1 91 ? 19.703 2.74 -11.719 1 94.56 91 LEU A CA 1
ATOM 692 C C . LEU A 1 91 ? 20.625 1.893 -10.852 1 94.56 91 LEU A C 1
ATOM 694 O O . LEU A 1 91 ? 21.453 1.143 -11.375 1 94.56 91 LEU A O 1
ATOM 698 N N . VAL A 1 92 ? 20.469 1.994 -9.531 1 93.56 92 VAL A N 1
ATOM 699 C CA . VAL A 1 92 ? 21.297 1.208 -8.633 1 93.56 92 VAL A CA 1
ATOM 700 C C . VAL A 1 92 ? 21 -0.278 -8.812 1 93.56 92 VAL A C 1
ATOM 702 O O . VAL A 1 92 ? 21.922 -1.106 -8.82 1 93.56 92 VAL A O 1
ATOM 705 N N . ALA A 1 93 ? 19.766 -0.659 -8.984 1 90.31 93 ALA A N 1
ATOM 706 C CA . ALA A 1 93 ? 19.406 -2.051 -9.227 1 90.31 93 ALA A CA 1
ATOM 707 C C . ALA A 1 93 ? 20.031 -2.57 -10.516 1 90.31 93 ALA A C 1
ATOM 709 O O . ALA A 1 93 ? 20.609 -3.66 -10.539 1 90.31 93 ALA A O 1
ATOM 710 N N . MET A 1 94 ? 19.953 -1.788 -11.516 1 89.94 94 MET A N 1
ATOM 711 C CA . MET A 1 94 ? 20.406 -2.215 -12.828 1 89.94 94 MET A CA 1
ATOM 712 C C . MET A 1 94 ? 21.938 -2.256 -12.883 1 89.94 94 MET A C 1
ATOM 714 O O . MET A 1 94 ? 22.516 -3.145 -13.516 1 89.94 94 MET A O 1
ATOM 718 N N . LEU A 1 95 ? 22.578 -1.327 -12.242 1 89.69 95 LEU A N 1
ATOM 719 C CA . LEU A 1 95 ? 24.031 -1.174 -12.398 1 89.69 95 LEU A CA 1
ATOM 720 C C . LEU A 1 95 ? 24.781 -1.951 -11.32 1 89.69 95 LEU A C 1
ATOM 722 O O . LEU A 1 95 ? 25.953 -2.287 -11.5 1 89.69 95 LEU A O 1
ATOM 726 N N . VAL A 1 96 ? 24.125 -2.254 -10.242 1 87.88 96 VAL A N 1
ATOM 727 C CA . VAL A 1 96 ? 24.828 -2.879 -9.125 1 87.88 96 VAL A CA 1
ATOM 728 C C . VAL A 1 96 ? 24.219 -4.238 -8.82 1 87.88 96 VAL A C 1
ATOM 730 O O . VAL A 1 96 ? 24.875 -5.27 -8.914 1 87.88 96 VAL A O 1
ATOM 733 N N . VAL A 1 97 ? 22.938 -4.246 -8.617 1 81.75 97 VAL A N 1
ATOM 734 C CA . VAL A 1 97 ? 22.297 -5.43 -8.062 1 81.75 97 VAL A CA 1
ATOM 735 C C . VAL A 1 97 ? 22.234 -6.527 -9.125 1 81.75 97 VAL A C 1
ATOM 737 O O . VAL A 1 97 ? 22.609 -7.676 -8.867 1 81.75 97 VAL A O 1
ATOM 740 N N . PHE A 1 98 ? 21.766 -6.219 -10.305 1 83.25 98 PHE A N 1
ATOM 741 C CA . PHE A 1 98 ? 21.578 -7.219 -11.352 1 83.25 98 PHE A CA 1
ATOM 742 C C . PHE A 1 98 ? 22.906 -7.852 -11.75 1 83.25 98 PHE A C 1
ATOM 744 O O . PHE A 1 98 ? 23.016 -9.078 -11.797 1 83.25 98 PHE A O 1
ATOM 751 N N . PRO A 1 99 ? 23.891 -7.051 -11.93 1 81.62 99 PRO A N 1
ATOM 752 C CA . PRO A 1 99 ? 25.188 -7.656 -12.242 1 81.62 99 PRO A CA 1
ATOM 753 C C . PRO A 1 99 ? 25.703 -8.539 -11.109 1 81.62 99 PRO A C 1
ATOM 755 O O . PRO A 1 99 ? 26.312 -9.586 -11.367 1 81.62 99 PRO A O 1
ATOM 758 N N . LEU A 1 100 ? 25.5 -8.227 -9.883 1 81.38 100 LEU A N 1
ATOM 759 C CA . LEU A 1 100 ? 25.969 -9 -8.742 1 81.38 100 LEU A CA 1
ATOM 760 C C . LEU A 1 100 ? 25.25 -10.344 -8.664 1 81.38 100 LEU A C 1
ATOM 762 O O . LEU A 1 100 ? 25.812 -11.32 -8.156 1 81.38 100 LEU A O 1
ATOM 766 N N . LYS A 1 101 ? 24.078 -10.383 -9.234 1 77.94 101 LYS A N 1
ATOM 767 C CA . LYS A 1 101 ? 23.312 -11.625 -9.18 1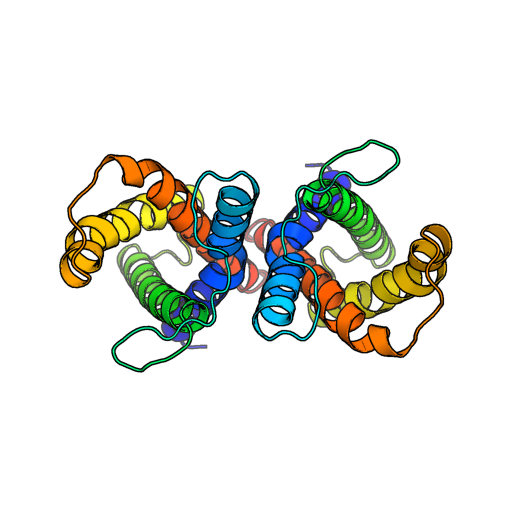 77.94 101 LYS A CA 1
ATOM 768 C C . LYS A 1 101 ? 23.453 -12.422 -10.477 1 77.94 101 LYS A C 1
ATOM 770 O O . LYS A 1 101 ? 22.734 -13.391 -10.703 1 77.94 101 LYS A O 1
ATOM 775 N N . GLY A 1 102 ? 24.344 -11.938 -11.258 1 77.19 102 GLY A N 1
ATOM 776 C CA . GLY A 1 102 ? 24.672 -12.672 -12.477 1 77.19 102 GLY A CA 1
ATOM 777 C C . GLY A 1 102 ? 23.875 -12.219 -13.68 1 77.19 102 GLY A C 1
ATOM 778 O O . GLY A 1 102 ? 23.953 -12.836 -14.742 1 77.19 102 GLY A O 1
ATOM 779 N N . GLY A 1 103 ? 23.125 -11.297 -13.328 1 72.69 103 GLY A N 1
ATOM 780 C CA . GLY A 1 103 ? 22.359 -10.781 -14.461 1 72.69 103 GLY A CA 1
ATOM 781 C C . GLY A 1 103 ? 23.094 -9.695 -15.227 1 72.69 103 GLY A C 1
ATOM 782 O O . GLY A 1 103 ? 24.109 -9.18 -14.758 1 72.69 103 GLY A O 1
ATOM 783 N N . GLY A 1 104 ? 22.797 -9.398 -16.516 1 76.5 104 GLY A N 1
ATOM 784 C CA . GLY A 1 104 ? 23.344 -8.305 -17.297 1 76.5 104 GLY A CA 1
ATOM 785 C C . GLY A 1 104 ? 22.516 -7.035 -17.203 1 76.5 104 GLY A C 1
ATOM 786 O O . GLY A 1 104 ? 21.516 -6.988 -16.484 1 76.5 104 GLY A O 1
ATOM 787 N N . ILE A 1 105 ? 23.141 -5.988 -17.703 1 77.19 105 ILE A N 1
ATOM 788 C CA . ILE A 1 105 ? 22.422 -4.73 -17.828 1 77.19 105 ILE A CA 1
ATOM 789 C C . ILE A 1 105 ? 21.453 -4.816 -19.016 1 77.19 105 ILE A C 1
ATOM 791 O O . ILE A 1 105 ? 21.859 -5.156 -20.125 1 77.19 105 ILE A O 1
ATOM 795 N N . ASN A 1 106 ? 20.172 -4.832 -18.672 1 78.81 106 ASN A N 1
ATOM 796 C CA . ASN A 1 106 ? 19.141 -4.828 -19.703 1 78.81 106 ASN A CA 1
ATOM 797 C C . ASN A 1 106 ? 18.25 -3.602 -19.578 1 78.81 106 ASN A C 1
ATOM 799 O O . ASN A 1 106 ? 17.438 -3.504 -18.656 1 78.81 106 ASN A O 1
ATOM 803 N N . LEU A 1 107 ? 18.422 -2.709 -20.453 1 79.19 107 LEU A N 1
ATOM 804 C CA . LEU A 1 107 ? 17.688 -1.449 -20.453 1 79.19 107 LEU A CA 1
ATOM 805 C C . LEU A 1 107 ? 16.188 -1.696 -20.594 1 79.19 107 LEU A C 1
ATOM 807 O O . LEU A 1 107 ? 15.375 -0.838 -20.25 1 79.19 107 LEU A O 1
ATOM 811 N N . ALA A 1 108 ? 15.859 -2.893 -21.094 1 80.06 108 ALA A N 1
ATOM 812 C CA . ALA A 1 108 ? 14.453 -3.189 -21.344 1 80.06 108 ALA A CA 1
ATOM 813 C C . ALA A 1 108 ? 13.68 -3.322 -20.031 1 80.06 108 ALA A C 1
ATOM 815 O O . ALA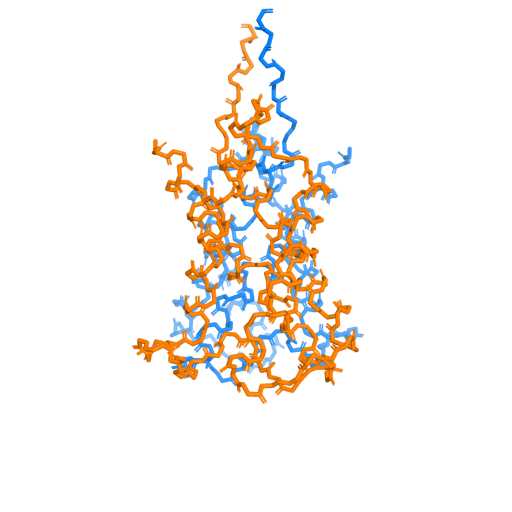 A 1 108 ? 12.453 -3.229 -20.016 1 80.06 108 ALA A O 1
ATOM 816 N N . ILE A 1 109 ? 14.398 -3.443 -18.984 1 86.88 109 ILE A N 1
ATOM 817 C CA . ILE A 1 109 ? 13.742 -3.639 -17.703 1 86.88 109 ILE A CA 1
ATOM 818 C C . ILE A 1 109 ? 13.57 -2.291 -17 1 86.88 109 ILE A C 1
ATOM 820 O O . ILE A 1 109 ? 12.859 -2.195 -15.992 1 86.88 109 ILE A O 1
ATOM 824 N N . PHE A 1 110 ? 14.078 -1.264 -17.578 1 91.62 110 PHE A N 1
ATOM 825 C CA . PHE A 1 110 ? 14.094 0.042 -16.922 1 91.62 110 PHE A CA 1
ATOM 826 C C . PHE A 1 110 ? 12.672 0.535 -16.672 1 91.62 110 PHE A C 1
ATOM 828 O O . PHE A 1 110 ? 12.359 1.003 -15.578 1 91.62 110 PHE A O 1
ATOM 835 N N . PRO A 1 111 ? 11.703 0.43 -17.656 1 94.75 111 PRO A N 1
ATOM 836 C CA . PRO A 1 111 ? 10.352 0.917 -17.391 1 94.75 111 PRO A CA 1
ATOM 837 C C . PRO A 1 111 ? 9.688 0.201 -16.203 1 94.75 111 PRO A C 1
ATOM 839 O O . PRO A 1 111 ? 8.93 0.815 -15.453 1 94.75 111 PRO A O 1
ATOM 842 N N . ILE A 1 112 ? 9.953 -1.048 -16.078 1 95.38 112 ILE A N 1
ATOM 843 C CA . ILE A 1 112 ? 9.398 -1.83 -14.984 1 95.38 112 ILE A CA 1
ATOM 844 C C . ILE A 1 112 ? 9.961 -1.333 -13.656 1 95.38 112 ILE A C 1
ATOM 846 O O . ILE A 1 112 ? 9.219 -1.102 -12.703 1 95.38 112 ILE A O 1
ATOM 850 N N . GLY A 1 113 ? 11.312 -1.164 -13.617 1 96.19 113 GLY A N 1
ATOM 851 C CA . GLY A 1 113 ? 11.945 -0.615 -12.43 1 96.19 113 GLY A CA 1
ATOM 852 C C . GLY A 1 113 ? 11.438 0.767 -12.062 1 96.19 113 GLY A C 1
ATOM 853 O O . GLY A 1 113 ? 11.227 1.068 -10.891 1 96.19 113 GLY A O 1
ATOM 854 N N . LEU A 1 114 ? 11.273 1.59 -13.109 1 97.69 114 LEU A N 1
ATOM 855 C CA . LEU A 1 114 ? 10.766 2.941 -12.898 1 97.69 114 LEU A CA 1
ATOM 856 C C . LEU A 1 114 ? 9.391 2.91 -12.242 1 97.69 114 LEU A C 1
ATOM 858 O O . LEU A 1 114 ? 9.125 3.68 -11.32 1 97.69 114 LEU A O 1
ATOM 862 N N . LEU A 1 115 ? 8.531 2.012 -12.711 1 98.12 115 LEU A N 1
ATOM 863 C CA . LEU A 1 115 ? 7.172 1.912 -12.188 1 98.12 115 LEU A CA 1
ATOM 864 C C . LEU A 1 115 ? 7.184 1.393 -10.75 1 98.12 115 LEU A C 1
ATOM 866 O O . LEU A 1 115 ? 6.562 1.986 -9.867 1 98.12 115 LEU A O 1
ATOM 870 N N . VAL A 1 116 ? 7.898 0.306 -10.523 1 98.31 116 VAL A N 1
ATOM 871 C CA . VAL A 1 116 ? 7.914 -0.393 -9.242 1 98.31 116 VAL A CA 1
ATOM 872 C C . VAL A 1 116 ? 8.602 0.469 -8.195 1 98.31 116 VAL A C 1
ATOM 874 O O . VAL A 1 116 ? 8.062 0.695 -7.109 1 98.31 116 VAL A O 1
ATOM 877 N N . ASN A 1 117 ? 9.75 1.024 -8.508 1 98.69 117 ASN A N 1
ATOM 878 C CA . ASN A 1 117 ? 10.516 1.835 -7.57 1 98.69 117 ASN A CA 1
ATOM 879 C C . ASN A 1 117 ? 9.922 3.234 -7.426 1 98.69 117 ASN A C 1
ATOM 881 O O . ASN A 1 117 ? 10.039 3.859 -6.371 1 98.69 117 ASN A O 1
ATOM 885 N N . GLY A 1 118 ? 9.344 3.736 -8.5 1 98.81 118 GLY A N 1
ATOM 886 C CA . GLY A 1 118 ? 8.602 4.98 -8.367 1 98.81 118 GLY A CA 1
ATOM 887 C C . GLY A 1 118 ? 7.438 4.879 -7.402 1 98.81 118 GLY A C 1
ATOM 888 O O . GLY A 1 118 ? 7.18 5.809 -6.637 1 98.81 118 GLY A O 1
ATOM 889 N N . ALA A 1 119 ? 6.734 3.748 -7.473 1 98.88 119 ALA A N 1
ATOM 890 C CA . ALA A 1 119 ? 5.652 3.498 -6.523 1 98.88 119 ALA A CA 1
ATOM 891 C C . ALA A 1 119 ? 6.176 3.459 -5.09 1 98.88 119 ALA A C 1
ATOM 893 O O . ALA A 1 119 ? 5.508 3.93 -4.168 1 98.88 119 ALA A O 1
ATOM 894 N N . TRP A 1 120 ? 7.309 2.824 -4.93 1 98.88 120 TRP A N 1
ATOM 895 C CA . TRP A 1 120 ? 7.953 2.867 -3.621 1 98.88 120 TRP A CA 1
ATOM 896 C C . TRP A 1 120 ? 8.141 4.309 -3.156 1 98.88 120 TRP A C 1
ATOM 898 O O . TRP A 1 120 ? 7.82 4.645 -2.014 1 98.88 120 TRP A O 1
ATOM 908 N N . GLY A 1 121 ? 8.68 5.184 -4.004 1 98.88 121 GLY A N 1
ATOM 909 C CA . GLY A 1 121 ? 8.875 6.586 -3.674 1 98.88 121 GLY A CA 1
ATOM 910 C C . GLY A 1 121 ? 7.594 7.297 -3.297 1 98.88 121 GLY A C 1
ATOM 911 O O . GLY A 1 121 ? 7.562 8.078 -2.34 1 98.88 121 GLY A O 1
ATOM 912 N N . LEU A 1 122 ? 6.574 7.031 -4.051 1 98.75 122 LEU A N 1
ATOM 913 C CA . LEU A 1 122 ? 5.273 7.605 -3.729 1 98.75 122 LEU A CA 1
ATOM 914 C C . LEU A 1 122 ? 4.777 7.105 -2.377 1 98.75 122 LEU A C 1
ATOM 916 O O . LEU A 1 122 ? 4.168 7.863 -1.616 1 98.75 122 LEU A O 1
ATOM 920 N N . GLY A 1 123 ? 5.016 5.836 -2.148 1 98.88 123 GLY A N 1
ATOM 921 C CA . GLY A 1 123 ? 4.68 5.289 -0.845 1 98.88 123 GLY A CA 1
ATOM 922 C C . GLY A 1 123 ? 5.414 5.969 0.295 1 98.88 123 GLY A C 1
ATOM 923 O O . GLY A 1 123 ? 4.824 6.238 1.347 1 98.88 123 GLY A O 1
ATOM 924 N N . MET A 1 124 ? 6.68 6.219 0.075 1 98.5 124 MET A N 1
ATOM 925 C CA . MET A 1 124 ? 7.469 6.988 1.034 1 98.5 124 MET A CA 1
ATOM 926 C C . MET A 1 124 ? 6.797 8.32 1.35 1 98.5 124 MET A C 1
ATOM 928 O O . MET A 1 124 ? 6.656 8.688 2.518 1 98.5 124 MET A O 1
ATOM 932 N N . TRP A 1 125 ? 6.426 8.992 0.327 1 98.25 125 TRP A N 1
ATOM 933 C CA . TRP A 1 125 ? 5.789 10.297 0.49 1 98.25 125 TRP A CA 1
ATOM 934 C C . TRP A 1 125 ? 4.496 10.18 1.29 1 98.25 125 TRP A C 1
ATOM 936 O O . TRP A 1 125 ? 4.273 10.938 2.234 1 98.25 125 TRP A O 1
ATOM 946 N N . VAL A 1 126 ? 3.688 9.219 0.909 1 98.38 126 VAL A N 1
ATOM 947 C CA . VAL A 1 126 ? 2.393 9.016 1.553 1 98.38 126 VAL A CA 1
ATOM 948 C C . VAL A 1 126 ? 2.594 8.734 3.039 1 98.38 126 VAL A C 1
ATOM 950 O O . VAL A 1 126 ? 1.949 9.359 3.889 1 98.38 126 VAL A O 1
ATOM 953 N N . LEU A 1 127 ? 3.475 7.848 3.357 1 98.5 127 LEU A N 1
ATOM 954 C CA . LEU A 1 127 ? 3.664 7.41 4.734 1 98.5 127 LEU A CA 1
ATOM 955 C C . LEU A 1 127 ? 4.281 8.516 5.582 1 98.5 127 LEU A C 1
ATOM 957 O O . LEU A 1 127 ? 3.855 8.75 6.715 1 98.5 127 LEU A O 1
ATOM 961 N N . LEU A 1 128 ? 5.223 9.234 5.059 1 96.94 128 LEU A N 1
ATOM 962 C CA . LEU A 1 128 ? 5.844 10.32 5.809 1 96.94 128 LEU A CA 1
ATOM 963 C C . LEU A 1 128 ? 4.852 11.461 6.043 1 96.94 128 LEU A C 1
ATOM 965 O O . LEU A 1 128 ? 4.84 12.07 7.117 1 96.94 128 LEU A O 1
ATOM 969 N N . ARG A 1 129 ? 4.07 11.695 5.031 1 95.81 129 ARG A N 1
ATOM 970 C CA . ARG A 1 129 ? 3.047 12.719 5.203 1 95.81 129 ARG A CA 1
ATOM 971 C C . ARG A 1 129 ? 2.041 12.312 6.273 1 95.81 129 ARG A C 1
ATOM 973 O O . ARG A 1 129 ? 1.639 13.141 7.098 1 95.81 129 ARG A O 1
ATOM 980 N N . ALA A 1 130 ? 1.625 11.109 6.188 1 95.5 130 ALA A N 1
ATOM 981 C CA . ALA A 1 130 ? 0.632 10.609 7.137 1 95.5 130 ALA A CA 1
ATOM 982 C C . ALA A 1 130 ? 1.152 10.695 8.57 1 95.5 130 ALA A C 1
ATOM 984 O O . ALA A 1 130 ? 0.375 10.875 9.508 1 95.5 130 ALA A O 1
ATOM 985 N N . TRP A 1 131 ? 2.426 10.586 8.742 1 92.44 131 TRP A N 1
ATOM 986 C CA . TRP A 1 131 ? 3.004 10.477 10.078 1 92.44 131 TRP A CA 1
ATOM 987 C C . TRP A 1 131 ? 3.455 11.836 10.594 1 92.44 131 TRP A C 1
ATOM 989 O O . TRP A 1 131 ? 3.986 11.945 11.703 1 92.44 131 TRP A O 1
ATOM 999 N N . GLN A 1 132 ? 3.291 12.852 9.812 1 86.31 132 GLN A N 1
ATOM 1000 C CA . GLN A 1 132 ? 3.525 14.211 10.297 1 86.31 132 GLN A CA 1
ATOM 1001 C C . GLN A 1 132 ? 2.434 14.641 11.273 1 86.31 132 GLN A C 1
ATOM 1003 O O . GLN A 1 132 ? 1.265 14.289 11.102 1 86.31 132 GLN A O 1
ATOM 1008 N N . PRO A 1 133 ? 2.889 15.273 12.398 1 76.25 133 PRO A N 1
ATOM 1009 C CA . PRO A 1 133 ? 1.868 15.781 13.312 1 76.25 133 PRO A CA 1
ATOM 1010 C C . PRO A 1 133 ? 0.906 16.766 12.641 1 76.25 133 PRO A C 1
ATOM 1012 O O . PRO A 1 133 ? 1.309 17.516 11.75 1 76.25 133 PRO A O 1
ATOM 1015 N N . VAL A 1 134 ? -0.375 16.516 12.82 1 66.56 134 VAL A N 1
ATOM 1016 C CA . VAL A 1 134 ? -1.377 17.422 12.266 1 66.56 134 VAL A CA 1
ATOM 1017 C C . VAL A 1 134 ? -1.254 18.797 12.922 1 66.56 134 VAL A C 1
ATOM 1019 O O . VAL A 1 134 ? -1.122 18.906 14.141 1 66.56 134 VAL A O 1
ATOM 1022 N N . GLY A 1 135 ? -0.669 19.688 12.281 1 54.69 135 GLY A N 1
ATOM 1023 C CA . GLY A 1 135 ? -0.549 21.016 12.859 1 54.69 135 GLY A CA 1
ATOM 1024 C C . GLY A 1 135 ? -1.804 21.469 13.578 1 54.69 135 GLY A C 1
ATOM 1025 O O . GLY A 1 135 ? -2.918 21.188 13.133 1 54.69 135 GLY A O 1
ATOM 1026 N N . THR A 1 136 ? -1.795 21.484 1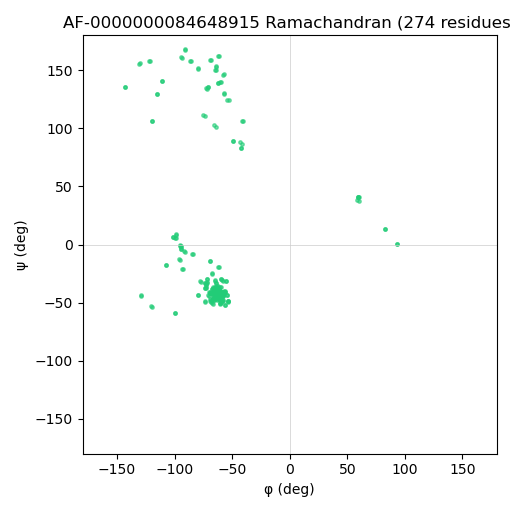4.828 1 46.5 136 THR A N 1
ATOM 1027 C CA . THR A 1 136 ? -2.838 22.125 15.625 1 46.5 136 THR A CA 1
ATOM 1028 C C . THR A 1 136 ? -3.227 23.484 15.023 1 46.5 136 THR A C 1
ATOM 1030 O O . THR A 1 136 ? -2.389 24.375 14.898 1 46.5 136 THR A O 1
ATOM 1033 N N . GLN A 1 137 ? -4.105 23.5 14.016 1 41.69 137 GLN A N 1
ATOM 1034 C CA . GLN A 1 137 ? -4.637 24.812 13.695 1 41.69 137 GLN A CA 1
ATOM 1035 C C . GLN A 1 137 ? -4.949 25.609 14.961 1 41.69 137 GLN A C 1
ATOM 1037 O O . GLN A 1 137 ? -5.699 25.141 15.82 1 41.69 137 GLN A O 1
ATOM 1042 N N . VAL A 1 138 ? -3.953 26.359 15.547 1 40.53 138 VAL A N 1
ATOM 1043 C CA . VAL A 1 138 ? -4.277 27.391 16.531 1 40.53 138 VAL A CA 1
ATOM 1044 C C . VAL A 1 138 ? -5.383 28.297 15.984 1 40.53 138 VAL A C 1
ATOM 1046 O O . VAL A 1 138 ? -5.199 28.969 14.969 1 40.53 138 VAL A O 1
ATOM 1049 N N . THR A 1 139 ? -6.66 27.953 16.219 1 35.81 139 THR A N 1
ATOM 1050 C CA . THR A 1 139 ? -7.59 29.078 16.25 1 35.81 139 THR A CA 1
ATOM 1051 C C . THR A 1 139 ? -7.25 30.016 17.391 1 35.81 139 THR A C 1
ATOM 1053 O O . THR A 1 139 ? -6.867 29.578 18.484 1 35.81 139 THR A O 1
ATOM 1056 N N . MET B 1 1 ? -11.461 19.125 -3.617 1 72.75 1 MET B N 1
ATOM 1057 C CA . MET B 1 1 ? -12.039 17.828 -3.977 1 72.75 1 MET B CA 1
ATOM 1058 C C . MET B 1 1 ? -13.188 17.469 -3.031 1 72.75 1 MET B C 1
ATOM 1060 O O . MET B 1 1 ? -13.133 17.781 -1.84 1 72.75 1 MET B O 1
ATOM 1064 N N . ASN B 1 2 ? -14.273 16.969 -3.637 1 91.75 2 ASN B N 1
ATOM 1065 C CA . ASN B 1 2 ? -15.391 16.438 -2.871 1 91.75 2 ASN B CA 1
ATOM 1066 C C . ASN B 1 2 ? -14.93 15.367 -1.883 1 91.75 2 ASN B C 1
ATOM 1068 O O . ASN B 1 2 ? -14.148 14.484 -2.238 1 91.75 2 ASN B O 1
ATOM 1072 N N . ARG B 1 3 ? -15.234 15.578 -0.683 1 94.44 3 ARG B N 1
ATOM 1073 C CA . ARG B 1 3 ? -14.758 14.711 0.39 1 94.44 3 ARG B CA 1
ATOM 1074 C C . ARG B 1 3 ? -15.133 13.258 0.125 1 94.44 3 ARG B C 1
ATOM 1076 O O . ARG B 1 3 ? -14.406 12.344 0.516 1 94.44 3 ARG B O 1
ATOM 1083 N N . TYR B 1 4 ? -16.234 13.07 -0.533 1 95.88 4 TYR B N 1
ATOM 1084 C CA . TYR B 1 4 ? -16.656 11.703 -0.836 1 95.88 4 TYR B CA 1
ATOM 1085 C C . TYR B 1 4 ? -15.789 11.086 -1.923 1 95.88 4 TYR B C 1
ATOM 1087 O O . TYR B 1 4 ? -15.508 9.891 -1.896 1 95.88 4 TYR B O 1
ATOM 1095 N N . LEU B 1 5 ? -15.406 11.891 -2.861 1 97.12 5 LEU B N 1
ATOM 1096 C CA . LEU B 1 5 ? -14.492 11.398 -3.877 1 97.12 5 LEU B CA 1
ATOM 1097 C C . LEU B 1 5 ? -13.125 11.078 -3.27 1 97.12 5 LEU B C 1
ATOM 1099 O O . LEU B 1 5 ? -12.469 10.117 -3.676 1 97.12 5 LEU B O 1
ATOM 1103 N N . LEU B 1 6 ? -12.766 11.922 -2.328 1 96.56 6 LEU B N 1
ATOM 1104 C CA . LEU B 1 6 ? -11.523 11.656 -1.604 1 96.56 6 LEU B CA 1
ATOM 1105 C C . LEU B 1 6 ? -11.602 10.336 -0.85 1 96.56 6 LEU B C 1
ATOM 1107 O O . LEU B 1 6 ? -10.664 9.539 -0.887 1 96.56 6 LEU B O 1
ATOM 1111 N N . GLY B 1 7 ? -12.711 10.156 -0.211 1 98.12 7 GLY B N 1
ATOM 1112 C CA . GLY B 1 7 ? -12.922 8.906 0.498 1 98.12 7 GLY B CA 1
ATOM 1113 C C . GLY B 1 7 ? -12.938 7.695 -0.418 1 98.12 7 GLY B C 1
ATOM 1114 O O . GLY B 1 7 ? -12.336 6.664 -0.104 1 98.12 7 GLY B O 1
ATOM 1115 N N . PHE B 1 8 ? -13.602 7.852 -1.562 1 98.75 8 PHE B N 1
ATOM 1116 C CA . PHE B 1 8 ? -13.641 6.762 -2.531 1 98.75 8 PHE B CA 1
ATOM 1117 C C . PHE B 1 8 ? -12.242 6.406 -3.012 1 98.75 8 PHE B C 1
ATOM 1119 O O . PHE B 1 8 ? -11.875 5.23 -3.057 1 98.75 8 PHE B O 1
ATOM 1126 N N . SER B 1 9 ? -11.484 7.465 -3.348 1 98.69 9 SER B N 1
ATOM 1127 C CA . SER B 1 9 ? -10.141 7.25 -3.867 1 98.69 9 SER B CA 1
ATOM 1128 C C . SER B 1 9 ? -9.242 6.609 -2.816 1 98.69 9 SER B C 1
ATOM 1130 O O . SER B 1 9 ? -8.477 5.688 -3.123 1 98.69 9 SER B O 1
ATOM 1132 N N . ALA B 1 10 ? -9.375 7.078 -1.562 1 98.69 10 ALA B N 1
ATOM 1133 C CA . ALA B 1 10 ? -8.57 6.516 -0.476 1 98.69 10 ALA B CA 1
ATOM 1134 C C . ALA B 1 10 ? -8.93 5.055 -0.231 1 98.69 10 ALA B C 1
ATOM 1136 O O . ALA B 1 10 ? -8.039 4.207 -0.086 1 98.69 10 ALA B O 1
ATOM 1137 N N . GLY B 1 11 ? -10.227 4.781 -0.215 1 98.88 11 GLY B N 1
ATOM 1138 C CA . GLY B 1 11 ? -10.672 3.412 -0.005 1 98.88 11 GLY B CA 1
ATOM 1139 C C . GLY B 1 11 ? -10.273 2.477 -1.133 1 98.88 11 GLY B C 1
ATOM 1140 O O . GLY B 1 11 ? -9.891 1.332 -0.89 1 98.88 11 GLY B O 1
ATOM 1141 N N . PHE B 1 12 ? -10.367 2.969 -2.354 1 98.88 12 PHE B N 1
ATOM 1142 C CA . PHE B 1 12 ? -9.938 2.213 -3.523 1 98.88 12 PHE B CA 1
ATOM 1143 C C . PHE B 1 12 ? -8.461 1.857 -3.426 1 98.88 12 PHE B C 1
ATOM 1145 O O . PHE B 1 12 ? -8.086 0.688 -3.541 1 98.88 12 PHE B O 1
ATOM 1152 N N . LEU B 1 13 ? -7.641 2.816 -3.125 1 98.88 13 LEU B N 1
ATOM 1153 C CA . LEU B 1 13 ? -6.195 2.625 -3.066 1 98.88 13 LEU B CA 1
ATOM 1154 C C . LEU B 1 13 ? -5.805 1.797 -1.847 1 98.88 13 LEU B C 1
ATOM 1156 O O . LEU B 1 13 ? -4.816 1.061 -1.881 1 98.88 13 LEU B O 1
ATOM 1160 N N . ALA B 1 14 ? -6.586 1.893 -0.792 1 98.94 14 ALA B N 1
ATOM 1161 C CA . ALA B 1 14 ? -6.293 1.126 0.417 1 98.94 14 ALA B CA 1
ATOM 1162 C C . ALA B 1 14 ? -6.418 -0.373 0.159 1 98.94 14 ALA B C 1
ATOM 1164 O O . ALA B 1 14 ? -5.727 -1.177 0.79 1 98.94 14 ALA B O 1
ATOM 1165 N N . VAL B 1 15 ? -7.281 -0.742 -0.727 1 98.88 15 VAL B N 1
ATOM 1166 C CA . VAL B 1 15 ? -7.355 -2.152 -1.094 1 98.88 15 VAL B CA 1
ATOM 1167 C C . VAL B 1 15 ? -6.074 -2.564 -1.815 1 98.88 15 VAL B C 1
ATOM 1169 O O . VAL B 1 15 ? -5.434 -3.551 -1.442 1 98.88 15 VAL B O 1
ATOM 1172 N N . LEU B 1 16 ? -5.688 -1.731 -2.746 1 98.75 16 LEU B N 1
ATOM 1173 C CA . LEU B 1 16 ? -4.516 -2.049 -3.555 1 98.75 16 LEU B CA 1
ATOM 1174 C C . LEU B 1 16 ? -3.256 -2.08 -2.697 1 98.75 16 LEU B C 1
ATOM 1176 O O . LEU B 1 16 ? -2.43 -2.984 -2.832 1 98.75 16 LEU B O 1
ATOM 1180 N N . CYS B 1 17 ? -3.189 -1.218 -1.743 1 98.81 17 CYS B N 1
ATOM 1181 C CA . CYS B 1 17 ? -1.897 -0.941 -1.125 1 98.81 17 CYS B CA 1
ATOM 1182 C C . CYS B 1 17 ? -1.823 -1.538 0.275 1 98.81 17 CYS B C 1
ATOM 1184 O O . CYS B 1 17 ? -0.737 -1.676 0.839 1 98.81 17 CYS B O 1
ATOM 1186 N N . PHE B 1 18 ? -2.939 -1.878 0.871 1 98.88 18 PHE B N 1
ATOM 1187 C CA . PHE B 1 18 ? -2.881 -2.318 2.26 1 98.88 18 PHE B CA 1
ATOM 1188 C C . PHE B 1 18 ? -3.623 -3.639 2.439 1 98.88 18 PHE B C 1
ATOM 1190 O O . PHE B 1 18 ? -3.105 -4.566 3.062 1 98.88 18 PHE B O 1
ATOM 1197 N N . HIS B 1 19 ? -4.789 -3.742 1.839 1 98.88 19 HIS B N 1
ATOM 1198 C CA . HIS B 1 19 ? -5.586 -4.961 1.904 1 98.88 19 HIS B CA 1
ATOM 1199 C C . HIS B 1 19 ? -4.902 -6.105 1.164 1 98.88 19 HIS B C 1
ATOM 1201 O O . HIS B 1 19 ? -4.633 -7.16 1.749 1 98.88 19 HIS B O 1
ATOM 1207 N N . GLN B 1 20 ? -4.504 -5.883 -0.041 1 98.81 20 GLN B N 1
ATOM 1208 C CA . GLN B 1 20 ? -3.957 -6.926 -0.905 1 98.81 20 GLN B CA 1
ATOM 1209 C C . GLN B 1 20 ? -2.561 -7.34 -0.449 1 98.81 20 GLN B C 1
ATOM 1211 O O . GLN B 1 20 ? -2.176 -8.5 -0.594 1 98.81 20 GLN B O 1
ATOM 1216 N N . PRO B 1 21 ? -1.765 -6.449 0.104 1 98.75 21 PRO B N 1
ATOM 1217 C CA . PRO B 1 21 ? -0.494 -6.891 0.683 1 98.75 21 PRO B CA 1
ATOM 1218 C C . PRO B 1 21 ? -0.677 -7.945 1.772 1 98.75 21 PRO B C 1
ATOM 1220 O O . PRO B 1 21 ? 0.094 -8.906 1.843 1 98.75 21 PRO B O 1
ATOM 1223 N N . VAL B 1 22 ? -1.642 -7.773 2.594 1 98.69 22 VAL B N 1
ATOM 1224 C CA . VAL B 1 22 ? -1.9 -8.773 3.629 1 98.69 22 VAL B CA 1
ATOM 1225 C C . VAL B 1 22 ? -2.354 -10.078 2.984 1 98.69 22 VAL B C 1
ATOM 1227 O O . VAL B 1 22 ? -1.91 -11.156 3.381 1 98.69 22 VAL B O 1
ATOM 1230 N N . VAL B 1 23 ? -3.189 -10.008 1.964 1 97.94 23 VAL B N 1
ATOM 1231 C CA . VAL B 1 23 ? -3.576 -11.195 1.205 1 97.94 23 VAL B CA 1
ATOM 1232 C C . VAL B 1 23 ? -2.332 -11.867 0.628 1 97.94 23 VAL B C 1
ATOM 1234 O O . VAL B 1 23 ? -2.195 -13.094 0.691 1 97.94 23 VAL B O 1
ATOM 1237 N N . GLY B 1 24 ? -1.495 -11.031 0.108 1 98.38 24 GLY B N 1
ATOM 1238 C CA . GLY B 1 24 ? -0.272 -11.547 -0.483 1 98.38 24 GLY B CA 1
ATOM 1239 C C . GLY B 1 24 ? 0.595 -12.305 0.506 1 98.38 24 GLY B C 1
ATOM 1240 O O . GLY B 1 24 ? 1.076 -13.398 0.208 1 98.38 24 GLY B O 1
ATOM 1241 N N . LEU B 1 25 ? 0.8 -11.758 1.649 1 98.5 25 LEU B N 1
ATOM 1242 C CA . LEU B 1 25 ? 1.627 -12.406 2.66 1 98.5 25 LEU B CA 1
ATOM 1243 C C . LEU B 1 25 ? 0.955 -13.672 3.182 1 98.5 25 LEU B C 1
ATOM 1245 O O . LEU B 1 25 ? 1.614 -14.695 3.373 1 98.5 25 LEU B O 1
ATOM 1249 N N . LEU B 1 26 ? -0.35 -13.625 3.432 1 97.81 26 LEU B N 1
ATOM 1250 C CA . LEU B 1 26 ? -1.08 -14.805 3.883 1 97.81 26 LEU B CA 1
ATOM 1251 C C . LEU B 1 26 ? -1.001 -15.922 2.852 1 97.81 26 LEU B C 1
ATOM 1253 O O . LEU B 1 26 ? -0.84 -17.094 3.207 1 97.81 26 LEU B O 1
ATOM 1257 N N . HIS B 1 27 ? -1.128 -15.547 1.602 1 97.38 27 HIS B N 1
ATOM 1258 C CA . HIS B 1 27 ? -1.018 -16.531 0.529 1 97.38 27 HIS B CA 1
ATOM 1259 C C . HIS B 1 27 ? 0.396 -17.094 0.444 1 97.38 27 HIS B C 1
ATOM 1261 O O . HIS B 1 27 ? 0.576 -18.312 0.303 1 97.38 27 HIS B O 1
ATOM 1267 N N . ALA B 1 28 ? 1.382 -16.266 0.498 1 97.38 28 ALA B N 1
ATOM 1268 C CA . ALA B 1 28 ? 2.781 -16.672 0.387 1 97.38 28 ALA B CA 1
ATOM 1269 C C . ALA B 1 28 ? 3.15 -17.672 1.474 1 97.38 28 ALA B C 1
ATOM 1271 O O . ALA B 1 28 ? 3.98 -18.562 1.253 1 97.38 28 ALA B O 1
ATOM 1272 N N . TYR B 1 29 ? 2.545 -17.578 2.584 1 97.44 29 TYR B N 1
ATOM 1273 C CA . TYR B 1 29 ? 2.857 -18.469 3.688 1 97.44 29 TYR B CA 1
ATOM 1274 C C . TYR B 1 29 ? 1.843 -19.609 3.771 1 97.44 29 TYR B C 1
ATOM 1276 O O . TYR B 1 29 ? 1.793 -20.328 4.766 1 97.44 29 TYR B O 1
ATOM 1284 N N . GLY B 1 30 ? 0.909 -19.703 2.799 1 96.62 30 GLY B N 1
ATOM 1285 C CA . GLY B 1 30 ? 0.024 -20.844 2.645 1 96.62 30 GLY B CA 1
ATOM 1286 C C . GLY B 1 30 ? -1.188 -20.797 3.557 1 96.62 30 GLY B C 1
ATOM 1287 O O . GLY B 1 30 ? -1.845 -21.812 3.787 1 96.62 30 GLY B O 1
ATOM 1288 N N . VAL B 1 31 ? -1.428 -19.625 4.148 1 95.38 31 VAL B N 1
ATOM 1289 C CA . VAL B 1 31 ? -2.564 -19.484 5.055 1 95.38 31 VAL B CA 1
ATOM 1290 C C . VAL B 1 31 ? -3.863 -19.469 4.254 1 95.38 31 VAL B C 1
ATOM 1292 O O . VAL B 1 31 ? -4.887 -19.984 4.707 1 95.38 31 VAL B O 1
ATOM 1295 N N . ILE B 1 32 ? -3.826 -18.859 2.979 1 94.06 32 ILE B N 1
ATOM 1296 C CA . ILE B 1 32 ? -4.992 -18.859 2.1 1 94.06 32 ILE B CA 1
ATOM 1297 C C . ILE B 1 32 ? -4.582 -19.328 0.706 1 94.06 32 ILE B C 1
ATOM 1299 O O . ILE B 1 32 ? -3.443 -19.125 0.283 1 94.06 32 ILE B O 1
ATOM 1303 N N . PRO B 1 33 ? -5.477 -19.844 -0.049 1 93.44 33 PRO B N 1
ATOM 1304 C CA . PRO B 1 33 ? -5.117 -20.5 -1.314 1 93.44 33 PRO B CA 1
ATOM 1305 C C . PRO B 1 33 ? -5.211 -19.547 -2.508 1 93.44 33 PRO B C 1
ATOM 1307 O O . PRO B 1 33 ? -4.902 -19.938 -3.637 1 93.44 33 PRO B O 1
ATOM 1310 N N . PHE B 1 34 ? -5.633 -18.312 -2.285 1 91.5 34 PHE B N 1
ATOM 1311 C CA . PHE B 1 34 ? -5.793 -17.438 -3.436 1 91.5 34 PHE B CA 1
ATOM 1312 C C . PHE B 1 34 ? -4.734 -16.328 -3.43 1 91.5 34 PHE B C 1
ATOM 1314 O O . PHE B 1 34 ? -4.406 -15.789 -2.375 1 91.5 34 PHE B O 1
ATOM 1321 N N . ALA B 1 35 ? -4.25 -16.047 -4.59 1 96.12 35 ALA B N 1
ATOM 1322 C CA . ALA B 1 35 ? -3.193 -15.047 -4.777 1 96.12 35 ALA B CA 1
ATOM 1323 C C . ALA B 1 35 ? -3.76 -13.633 -4.758 1 96.12 35 ALA B C 1
ATOM 1325 O O . ALA B 1 35 ? -4.93 -13.422 -5.082 1 96.12 35 ALA B O 1
ATOM 1326 N N . PRO B 1 36 ? -2.939 -12.695 -4.336 1 97.94 36 PRO B N 1
ATOM 1327 C CA . PRO B 1 36 ? -3.359 -11.297 -4.43 1 97.94 36 PRO B CA 1
ATOM 1328 C C . PRO B 1 36 ? -3.453 -10.805 -5.871 1 97.94 36 PRO B C 1
ATOM 1330 O O . PRO B 1 36 ? -2.887 -11.422 -6.777 1 97.94 36 PRO B O 1
ATOM 1333 N N . TYR B 1 37 ? -4.227 -9.742 -6.082 1 98.44 37 TYR B N 1
ATOM 1334 C CA . TYR B 1 37 ? -4.355 -9.023 -7.348 1 98.44 37 TYR B CA 1
ATOM 1335 C C . TYR B 1 37 ? -4.855 -9.953 -8.453 1 98.44 37 TYR B C 1
ATOM 1337 O O . TYR B 1 37 ? -4.344 -9.93 -9.57 1 98.44 37 TYR B O 1
ATOM 1345 N N . SER B 1 38 ? -5.793 -10.773 -8.086 1 97.5 38 SER B N 1
ATOM 1346 C CA . SER B 1 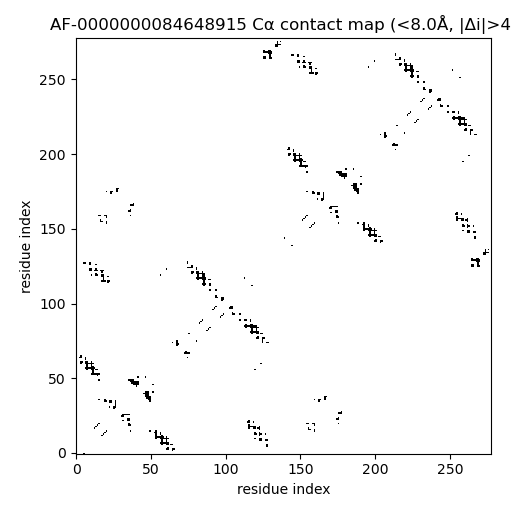38 ? -6.359 -11.734 -9.023 1 97.5 38 SER B CA 1
ATOM 1347 C C . SER B 1 38 ? -7.047 -11.031 -10.188 1 97.5 38 SER B C 1
ATOM 1349 O O . SER B 1 38 ? -7.758 -10.039 -9.992 1 97.5 38 SER B O 1
ATOM 1351 N N . THR B 1 39 ? -6.867 -11.531 -11.352 1 97.25 39 THR B N 1
ATOM 1352 C CA . THR B 1 39 ? -7.492 -10.977 -12.555 1 97.25 39 THR B CA 1
ATOM 1353 C C . THR B 1 39 ? -8.711 -11.805 -12.961 1 97.25 39 THR B C 1
ATOM 1355 O O . THR B 1 39 ? -9.273 -11.594 -14.031 1 97.25 39 THR B O 1
ATOM 1358 N N . GLN B 1 40 ? -9.023 -12.75 -12.07 1 95.19 40 GLN B N 1
ATOM 1359 C CA . GLN B 1 40 ? -10.219 -13.539 -12.328 1 95.19 40 GLN B CA 1
ATOM 1360 C C . GLN B 1 40 ? -11.461 -12.656 -12.375 1 95.19 40 GLN B C 1
ATOM 1362 O O . GLN B 1 40 ? -11.609 -11.734 -11.57 1 95.19 40 GLN B O 1
ATOM 1367 N N . SER B 1 41 ? -12.344 -12.922 -13.273 1 94.75 41 SER B N 1
ATOM 1368 C CA . SER B 1 41 ? -13.547 -12.117 -13.453 1 94.75 41 SER B CA 1
ATOM 1369 C C . SER B 1 41 ? -14.531 -12.336 -12.312 1 94.75 41 SER B C 1
ATOM 1371 O O . SER B 1 41 ? -14.766 -13.469 -11.891 1 94.75 41 SER B O 1
ATOM 1373 N N . VAL B 1 42 ? -15.055 -11.258 -11.805 1 88.88 42 VAL B N 1
ATOM 1374 C CA . VAL B 1 42 ? -16.016 -11.32 -10.711 1 88.88 42 VAL B CA 1
ATOM 1375 C C . VAL B 1 42 ? -17.375 -10.805 -11.188 1 88.88 42 VAL B C 1
ATOM 1377 O O . VAL B 1 42 ? -17.453 -9.773 -11.859 1 88.88 42 VAL B O 1
ATOM 1380 N N . ALA B 1 43 ? -18.375 -11.578 -10.93 1 85.31 43 ALA B N 1
ATOM 1381 C CA . ALA B 1 43 ? -19.75 -11.172 -11.25 1 85.31 43 ALA B CA 1
ATOM 1382 C C . ALA B 1 43 ? -20.172 -9.953 -10.445 1 85.31 43 ALA B C 1
ATOM 1384 O O . ALA B 1 43 ? -19.656 -9.727 -9.344 1 85.31 43 ALA B O 1
ATOM 1385 N N . PRO B 1 44 ? -21.062 -9.055 -10.93 1 81.56 44 PRO B N 1
ATOM 1386 C CA . PRO B 1 44 ? -21.859 -9.188 -12.156 1 81.56 44 PRO B CA 1
ATOM 1387 C C . PRO B 1 44 ? -21.219 -8.492 -13.352 1 81.56 44 PRO B C 1
ATOM 1389 O O . PRO B 1 44 ? -21.609 -8.719 -14.5 1 81.56 44 PRO B O 1
ATOM 1392 N N . LEU B 1 45 ? -20.234 -7.676 -13.188 1 90.06 45 LEU B N 1
ATOM 1393 C CA . LEU B 1 45 ? -19.688 -6.855 -14.266 1 90.06 45 LEU B CA 1
ATOM 1394 C C . LEU B 1 45 ? -18.531 -7.574 -14.961 1 90.06 45 LEU B C 1
ATOM 1396 O O . LEU B 1 45 ? -18.047 -7.113 -16 1 90.06 45 LEU B O 1
ATOM 1400 N N . ALA B 1 46 ? -18.125 -8.68 -14.484 1 93.56 46 ALA B N 1
ATOM 1401 C CA . ALA B 1 46 ? -17.047 -9.484 -15.07 1 93.56 46 ALA B CA 1
ATOM 1402 C C . ALA B 1 46 ? -15.75 -8.703 -15.148 1 93.56 46 ALA B C 1
ATOM 1404 O O . ALA B 1 46 ? -15.062 -8.727 -16.172 1 93.56 46 ALA B O 1
ATOM 1405 N N . VAL B 1 47 ? -15.484 -7.906 -14.133 1 96 47 VAL B N 1
ATOM 1406 C CA . VAL B 1 47 ? -14.219 -7.188 -14.023 1 96 47 VAL B CA 1
ATOM 1407 C C . VAL B 1 47 ? -13.242 -7.992 -13.172 1 96 47 VAL B C 1
ATOM 1409 O O . VAL B 1 47 ? -13.648 -8.891 -12.43 1 96 47 VAL B O 1
ATOM 1412 N N . PRO B 1 48 ? -12.008 -7.672 -13.312 1 97.06 48 PRO B N 1
ATOM 1413 C CA . PRO B 1 48 ? -11.039 -8.398 -12.492 1 97.06 48 PRO B CA 1
ATOM 1414 C C . PRO B 1 48 ? -11.32 -8.281 -11 1 97.06 48 PRO B C 1
ATOM 1416 O O . PRO B 1 48 ? -11.727 -7.211 -10.531 1 97.06 48 PRO B O 1
ATOM 1419 N N . ALA B 1 49 ? -11.031 -9.289 -10.281 1 95.88 49 ALA B N 1
ATOM 1420 C CA . ALA B 1 49 ? -11.336 -9.359 -8.859 1 95.88 49 ALA B CA 1
ATOM 1421 C C . ALA B 1 49 ? -10.641 -8.242 -8.094 1 95.88 49 ALA B C 1
ATOM 1423 O O . ALA B 1 49 ? -11.219 -7.656 -7.172 1 95.88 49 ALA B O 1
ATOM 1424 N N . TRP B 1 50 ? -9.383 -7.98 -8.438 1 97.62 50 TRP B N 1
ATOM 1425 C CA . TRP B 1 50 ? -8.672 -6.922 -7.727 1 97.62 50 TRP B CA 1
ATOM 1426 C C . TRP B 1 50 ? -9.359 -5.574 -7.922 1 97.62 50 TRP B C 1
ATOM 1428 O O . TRP B 1 50 ? -9.414 -4.762 -7 1 97.62 50 TRP B O 1
ATOM 1438 N N . PHE B 1 51 ? -9.867 -5.301 -9.094 1 98 51 PHE B N 1
ATOM 1439 C CA . PHE B 1 51 ? -10.531 -4.043 -9.391 1 98 51 PHE B CA 1
ATOM 1440 C C . PHE B 1 51 ? -11.875 -3.955 -8.688 1 98 51 PHE B C 1
ATOM 1442 O O . PHE B 1 51 ? -12.234 -2.91 -8.141 1 98 51 PHE B O 1
ATOM 1449 N N . SER B 1 52 ? -12.641 -5.078 -8.727 1 96.12 52 SER B N 1
ATOM 1450 C CA . SER B 1 52 ? -13.914 -5.125 -8.016 1 96.12 52 SER B CA 1
ATOM 1451 C C . SER B 1 52 ? -13.727 -4.871 -6.523 1 96.12 52 SER B C 1
ATOM 1453 O O . SER B 1 52 ? -14.445 -4.066 -5.93 1 96.12 52 SER B O 1
ATOM 1455 N N . ALA B 1 53 ? -12.75 -5.562 -5.926 1 96.44 53 ALA B N 1
ATOM 1456 C CA . ALA B 1 53 ? -12.461 -5.375 -4.508 1 96.44 53 ALA B CA 1
ATOM 1457 C C . ALA B 1 53 ? -12.102 -3.922 -4.207 1 96.44 53 ALA B C 1
ATOM 1459 O O . ALA B 1 53 ? -12.562 -3.357 -3.209 1 96.44 53 ALA B O 1
ATOM 1460 N N . SER B 1 54 ? -11.305 -3.334 -5.086 1 98.56 54 SER B N 1
ATOM 1461 C CA . SER B 1 54 ? -10.906 -1.941 -4.895 1 98.56 54 SER B CA 1
ATOM 1462 C C . SER B 1 54 ? -12.117 -1.009 -4.984 1 98.56 54 SER B C 1
ATOM 1464 O O . SER B 1 54 ? -12.211 -0.041 -4.227 1 98.56 54 SER B O 1
ATOM 1466 N N . PHE B 1 55 ? -12.977 -1.261 -5.918 1 98 55 PHE B N 1
ATOM 1467 C CA . PHE B 1 55 ? -14.188 -0.466 -6.078 1 98 55 PHE B CA 1
ATOM 1468 C C . PHE B 1 55 ? -15.039 -0.507 -4.809 1 98 55 PHE B C 1
ATOM 1470 O O . PHE B 1 55 ? -15.445 0.537 -4.297 1 98 55 PHE B O 1
ATOM 1477 N N . TRP B 1 56 ? -15.273 -1.691 -4.266 1 96.56 56 TRP B N 1
ATOM 1478 C CA . TRP B 1 56 ? -16.047 -1.834 -3.035 1 96.56 56 TRP B CA 1
ATOM 1479 C C . TRP B 1 56 ? -15.328 -1.17 -1.865 1 96.56 56 TRP B C 1
ATOM 1481 O O . TRP B 1 56 ? -15.961 -0.568 -0.998 1 96.56 56 TRP B O 1
ATOM 1491 N N . GLY B 1 57 ? -14 -1.334 -1.861 1 98.56 57 GLY B N 1
ATOM 1492 C CA . GLY B 1 57 ? -13.242 -0.585 -0.873 1 98.56 57 GLY B CA 1
ATOM 1493 C C . GLY B 1 57 ? -13.477 0.911 -0.945 1 98.56 57 GLY B C 1
ATOM 1494 O O . GLY B 1 57 ? -13.539 1.586 0.085 1 98.56 57 GLY B O 1
ATOM 1495 N N . GLY B 1 58 ? -13.555 1.415 -2.164 1 98.75 58 GLY B N 1
ATOM 1496 C CA . GLY B 1 58 ? -13.883 2.818 -2.355 1 98.75 58 GLY B CA 1
ATOM 1497 C C . GLY B 1 58 ? -15.242 3.193 -1.795 1 98.75 58 GLY B C 1
ATOM 1498 O O . GLY B 1 58 ? -15.391 4.242 -1.164 1 98.75 58 GLY B O 1
ATOM 1499 N N . LEU B 1 59 ? -16.203 2.369 -2.018 1 98.31 59 LEU B N 1
ATOM 1500 C CA . LEU B 1 59 ? -17.531 2.637 -1.49 1 98.31 59 LEU B CA 1
ATOM 1501 C C . LEU B 1 59 ? -17.516 2.67 0.035 1 98.31 59 LEU B C 1
ATOM 1503 O O . LEU B 1 59 ? -18.141 3.535 0.648 1 98.31 59 LEU B O 1
ATOM 1507 N N . TRP B 1 60 ? -16.812 1.703 0.589 1 98.62 60 TRP B N 1
ATOM 1508 C CA . TRP B 1 60 ? -16.688 1.711 2.043 1 98.62 60 TRP B CA 1
ATOM 1509 C C . TRP B 1 60 ? -15.93 2.949 2.518 1 98.62 60 TRP B C 1
ATOM 1511 O O . TRP B 1 60 ? -16.172 3.438 3.625 1 98.62 60 TRP B O 1
ATOM 1521 N N . GLY B 1 61 ? -14.953 3.414 1.676 1 98.75 61 GLY B N 1
ATOM 1522 C CA . GLY B 1 61 ? -14.305 4.684 1.979 1 98.75 61 GLY B CA 1
ATOM 1523 C C . GLY B 1 61 ? -15.281 5.84 2.08 1 98.75 61 GLY B C 1
ATOM 1524 O O . GLY B 1 61 ? -15.156 6.691 2.961 1 98.75 61 GLY B O 1
ATOM 1525 N N . MET B 1 62 ? -16.25 5.867 1.188 1 98.69 62 MET B N 1
ATOM 1526 C CA . MET B 1 62 ? -17.297 6.891 1.256 1 98.69 62 MET B CA 1
ATOM 1527 C C . MET B 1 62 ? -18.109 6.758 2.541 1 98.69 62 MET B C 1
ATOM 1529 O O . MET B 1 62 ? -18.484 7.762 3.148 1 98.69 62 MET B O 1
ATOM 1533 N N . VAL B 1 63 ? -18.422 5.578 2.936 1 98.5 63 VAL B N 1
ATOM 1534 C CA . VAL B 1 63 ? -19.141 5.336 4.176 1 98.5 63 VAL B CA 1
ATOM 1535 C C . VAL B 1 63 ? -18.359 5.887 5.359 1 98.5 63 VAL B C 1
ATOM 1537 O O . VAL B 1 63 ? -18.922 6.523 6.25 1 98.5 63 VAL B O 1
ATOM 1540 N N . MET B 1 64 ? -17.047 5.617 5.375 1 98.38 64 MET B N 1
ATOM 1541 C CA . MET B 1 64 ? -16.234 6.125 6.469 1 98.38 64 MET B CA 1
ATOM 1542 C C . MET B 1 64 ? -16.25 7.648 6.5 1 98.38 64 MET B C 1
ATOM 1544 O O . MET B 1 64 ? -16.25 8.25 7.578 1 98.38 64 MET B O 1
ATOM 1548 N N . ILE B 1 65 ? -16.203 8.258 5.344 1 98.06 65 ILE B N 1
ATOM 1549 C CA . ILE B 1 65 ? -16.266 9.711 5.281 1 98.06 65 ILE B CA 1
ATOM 1550 C C . ILE B 1 65 ? -17.609 10.188 5.859 1 98.06 65 ILE B C 1
ATOM 1552 O O . ILE B 1 65 ? -17.656 11.195 6.562 1 98.06 65 ILE B O 1
ATOM 1556 N N . ALA B 1 66 ? -18.75 9.516 5.527 1 98.19 66 ALA B N 1
ATOM 1557 C C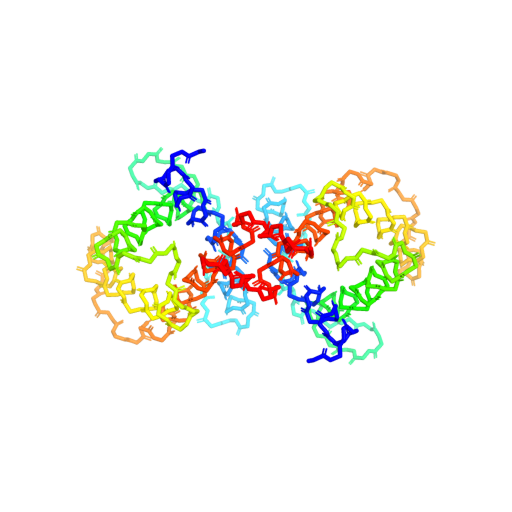A . ALA B 1 66 ? -20.047 9.852 6.105 1 98.19 66 ALA B CA 1
ATOM 1558 C C . ALA B 1 66 ? -20.016 9.766 7.629 1 98.19 66 ALA B C 1
ATOM 1560 O O . ALA B 1 66 ? -20.578 10.609 8.32 1 98.19 66 ALA B O 1
ATOM 1561 N N . ILE B 1 67 ? -19.344 8.773 8.148 1 97.94 67 ILE B N 1
ATOM 1562 C CA . ILE B 1 67 ? -19.188 8.617 9.594 1 97.94 67 ILE B CA 1
ATOM 1563 C C . ILE B 1 67 ? -18.406 9.797 10.156 1 97.94 67 ILE B C 1
ATOM 1565 O O . ILE B 1 67 ? -18.766 10.352 11.203 1 97.94 67 ILE B O 1
ATOM 1569 N N . CYS B 1 68 ? -17.281 10.148 9.5 1 96.94 68 CYS B N 1
ATOM 1570 C CA . CYS B 1 68 ? -16.5 11.312 9.93 1 96.94 68 CYS B CA 1
ATOM 1571 C C . CYS B 1 68 ? -17.375 12.562 9.992 1 96.94 68 CYS B C 1
ATOM 1573 O O . CYS B 1 68 ? -17.25 13.359 10.922 1 96.94 68 CYS B O 1
ATOM 1575 N N . ALA B 1 69 ? -18.203 12.727 8.984 1 96.38 69 ALA B N 1
ATOM 1576 C CA . ALA B 1 69 ? -19.094 13.883 8.93 1 96.38 69 ALA B CA 1
ATOM 1577 C C . ALA B 1 69 ? -20.047 13.906 10.125 1 96.38 69 ALA B C 1
ATOM 1579 O O . ALA B 1 69 ? -20.234 14.953 10.75 1 96.38 69 ALA B O 1
ATOM 1580 N N . VAL B 1 70 ? -20.641 12.812 10.461 1 97.06 70 VAL B N 1
ATOM 1581 C CA . VAL B 1 70 ? -21.562 12.703 11.586 1 97.06 70 VAL B CA 1
ATOM 1582 C C . VAL B 1 70 ? -20.828 12.992 12.891 1 97.06 70 VAL B C 1
ATOM 1584 O O . VAL B 1 70 ? -21.359 13.656 13.781 1 97.06 70 VAL B O 1
ATOM 1587 N N . ARG B 1 71 ? -19.578 12.547 12.984 1 96.69 71 ARG B N 1
ATOM 1588 C CA . ARG B 1 71 ? -18.766 12.711 14.188 1 96.69 71 ARG B CA 1
ATOM 1589 C C . ARG B 1 71 ? -18.078 14.07 14.203 1 96.69 71 ARG B C 1
ATOM 1591 O O . ARG B 1 71 ? -17.422 14.43 15.18 1 96.69 71 ARG B O 1
ATOM 1598 N N . LYS B 1 72 ? -18.156 14.828 13.117 1 95.94 72 LYS B N 1
ATOM 1599 C CA . LYS B 1 72 ? -17.562 16.156 12.961 1 95.94 72 LYS B CA 1
ATOM 1600 C C . LYS B 1 72 ? -16.047 16.109 13.125 1 95.94 72 LYS B C 1
ATOM 1602 O O . LYS B 1 72 ? -15.469 16.906 13.852 1 95.94 72 LYS B O 1
ATOM 1607 N N . VAL B 1 73 ? -15.414 15.039 12.547 1 94.62 73 VAL B N 1
ATOM 1608 C CA . VAL B 1 73 ? -13.953 14.93 12.492 1 94.62 73 VAL B CA 1
ATOM 1609 C C . VAL B 1 73 ? -13.5 14.805 11.039 1 94.62 73 VAL B C 1
ATOM 1611 O O . VAL B 1 73 ? -14.273 14.375 10.18 1 94.62 73 VAL B O 1
ATOM 1614 N N . ASP B 1 74 ? -12.312 15.125 10.75 1 92.38 74 ASP B N 1
ATOM 1615 C CA . ASP B 1 74 ? -11.781 15.047 9.391 1 92.38 74 ASP B CA 1
ATOM 1616 C C . ASP B 1 74 ? -11.391 13.609 9.039 1 92.38 74 ASP B C 1
ATOM 1618 O O . ASP B 1 74 ? -11.68 13.133 7.941 1 92.38 74 ASP B O 1
ATOM 1622 N N . VAL B 1 75 ? -10.766 13.008 9.984 1 94.94 75 VAL B N 1
ATOM 1623 C CA . VAL B 1 75 ? -10.273 11.641 9.812 1 94.94 75 VAL B CA 1
ATOM 1624 C C . VAL B 1 75 ? -10.422 10.867 11.117 1 94.94 75 VAL B C 1
ATOM 1626 O O . VAL B 1 75 ? -10.148 11.398 12.195 1 94.94 75 VAL B O 1
ATOM 1629 N N . LEU B 1 76 ? -10.891 9.68 11.031 1 96.94 76 LEU B N 1
ATOM 1630 C CA . LEU B 1 76 ? -10.922 8.812 12.211 1 96.94 76 LEU B CA 1
ATOM 1631 C C . LEU B 1 76 ? -9.508 8.5 12.688 1 96.94 76 LEU B C 1
ATOM 1633 O O . LEU B 1 76 ? -8.562 8.539 11.898 1 96.94 76 LEU B O 1
ATOM 1637 N N . SER B 1 77 ? -9.383 8.211 14.008 1 96.94 77 SER B N 1
ATOM 1638 C CA . SER B 1 77 ? -8.086 7.77 14.508 1 96.94 77 SER B CA 1
ATOM 1639 C C . SER B 1 77 ? -7.66 6.457 13.859 1 96.94 77 SER B C 1
ATOM 1641 O O . SER B 1 77 ? -8.492 5.754 13.273 1 96.94 77 SER B O 1
ATOM 1643 N N . TRP B 1 78 ? -6.398 6.207 13.969 1 97.12 78 TRP B N 1
ATOM 1644 C CA . TRP B 1 78 ? -5.855 5.035 13.297 1 97.12 78 TRP B CA 1
ATOM 1645 C C . TRP B 1 78 ? -6.551 3.764 13.766 1 97.12 78 TRP B C 1
ATOM 1647 O O . TRP B 1 78 ? -6.844 2.873 12.969 1 97.12 78 TRP B O 1
ATOM 1657 N N . TRP B 1 79 ? -6.781 3.633 15.062 1 97.81 79 TRP B N 1
ATOM 1658 C CA . TRP B 1 79 ? -7.359 2.406 15.609 1 97.81 79 TRP B CA 1
ATOM 1659 C C . TRP B 1 79 ? -8.844 2.303 15.266 1 97.81 79 TRP B C 1
ATOM 1661 O O . TRP B 1 79 ? -9.359 1.206 15.039 1 97.81 79 TRP B O 1
ATOM 1671 N N . GLN B 1 80 ? -9.539 3.389 15.188 1 98.5 80 GLN B N 1
ATOM 1672 C CA . GLN B 1 80 ? -10.938 3.383 14.781 1 98.5 80 GLN B CA 1
ATOM 1673 C C . GLN B 1 80 ? -11.094 2.941 13.328 1 98.5 80 GLN B C 1
ATOM 1675 O O . GLN B 1 80 ? -12 2.178 13 1 98.5 80 GLN B O 1
ATOM 1680 N N . SER B 1 81 ? -10.203 3.469 12.539 1 98.69 81 SER B N 1
ATOM 1681 C CA . SER B 1 81 ? -10.227 3.096 11.125 1 98.69 81 SER B CA 1
ATOM 1682 C C . SER B 1 81 ? -9.961 1.605 10.945 1 98.69 81 SER B C 1
ATOM 1684 O O . SER B 1 81 ? -10.648 0.938 10.172 1 98.69 81 SER B O 1
ATOM 1686 N N . GLY B 1 82 ? -8.961 1.109 11.688 1 98.69 82 GLY B N 1
ATOM 1687 C CA . GLY B 1 82 ? -8.656 -0.312 11.641 1 98.69 82 GLY B CA 1
ATOM 1688 C C . GLY B 1 82 ? -9.805 -1.184 12.109 1 98.69 82 GLY B C 1
ATOM 1689 O O . GLY B 1 82 ? -10.094 -2.219 11.508 1 98.69 82 GLY B O 1
ATOM 1690 N N . LEU B 1 83 ? -10.438 -0.746 13.164 1 98.19 83 LEU B N 1
ATOM 1691 C CA . LEU B 1 83 ? -11.555 -1.504 13.719 1 98.19 83 LEU B CA 1
ATOM 1692 C C . LEU B 1 83 ? -12.758 -1.467 12.789 1 98.19 83 LEU B C 1
ATOM 1694 O O . LEU B 1 83 ? -13.453 -2.471 12.633 1 98.19 83 LEU B O 1
ATOM 1698 N N . PHE B 1 84 ? -13.008 -0.299 12.242 1 98.56 84 PHE B N 1
ATOM 1699 C CA . PHE B 1 84 ? -14.102 -0.206 11.281 1 98.56 84 PHE B CA 1
ATOM 1700 C C . PHE B 1 84 ? -13.906 -1.196 10.141 1 98.56 84 PHE B C 1
ATOM 1702 O O . PHE B 1 84 ? -14.805 -1.981 9.836 1 98.56 84 PHE B O 1
ATOM 1709 N N . GLY B 1 85 ? -12.742 -1.168 9.516 1 98.31 85 GLY B N 1
ATOM 1710 C CA . GLY B 1 85 ? -12.445 -2.133 8.469 1 98.31 85 GLY B CA 1
ATOM 1711 C C . GLY B 1 85 ? -12.484 -3.57 8.953 1 98.31 85 GLY B C 1
ATOM 1712 O O . GLY B 1 85 ? -13.156 -4.414 8.359 1 98.31 85 GLY B O 1
ATOM 1713 N N . GLY B 1 86 ? -11.781 -3.828 10.047 1 98.31 86 GLY B N 1
ATOM 1714 C CA . GLY B 1 86 ? -11.625 -5.184 10.555 1 98.31 86 GLY B CA 1
ATOM 1715 C C . GLY B 1 86 ? -12.938 -5.828 10.953 1 98.31 86 GLY B C 1
ATOM 1716 O O . GLY B 1 86 ? -13.156 -7.012 10.695 1 98.31 86 GLY B O 1
ATOM 1717 N N . ILE B 1 87 ? -13.789 -5.055 11.508 1 97.25 87 ILE B N 1
ATOM 1718 C CA . ILE B 1 87 ? -15.008 -5.641 12.055 1 97.25 87 ILE B CA 1
ATOM 1719 C C . ILE B 1 87 ? -16.156 -5.438 11.07 1 97.25 87 ILE B C 1
ATOM 1721 O O . ILE B 1 87 ? -16.719 -6.41 10.555 1 97.25 87 ILE B O 1
ATOM 1725 N N . ALA B 1 88 ? -16.484 -4.211 10.719 1 96.69 88 ALA B N 1
ATOM 1726 C CA . ALA B 1 88 ? -17.656 -3.928 9.883 1 96.69 88 ALA B CA 1
ATOM 1727 C C . ALA B 1 88 ? -17.531 -4.617 8.523 1 96.69 88 ALA B C 1
ATOM 1729 O O . ALA B 1 88 ? -18.469 -5.305 8.086 1 96.69 88 ALA B O 1
ATOM 1730 N N . LEU B 1 89 ? -16.422 -4.418 7.891 1 96.81 89 LEU B N 1
ATOM 1731 C CA . LEU B 1 89 ? -16.25 -5.016 6.57 1 96.81 89 LEU B CA 1
ATOM 1732 C C . LEU B 1 89 ? -16.25 -6.539 6.66 1 96.81 89 LEU B C 1
ATOM 1734 O O . LEU B 1 89 ? -16.812 -7.219 5.809 1 96.81 89 LEU B O 1
ATOM 1738 N N . THR B 1 90 ? -15.609 -7.102 7.676 1 96.5 90 THR B N 1
ATOM 1739 C CA . THR B 1 90 ? -15.531 -8.555 7.832 1 96.5 90 THR B CA 1
ATOM 1740 C C . THR B 1 90 ? -16.922 -9.133 8.109 1 96.5 90 THR B C 1
ATOM 1742 O O . THR B 1 90 ? -17.297 -10.148 7.52 1 96.5 90 THR B O 1
ATOM 1745 N N . LEU B 1 91 ? -17.688 -8.469 8.961 1 94.5 91 LEU B N 1
ATOM 1746 C CA . LEU B 1 91 ? -19.031 -8.945 9.266 1 94.5 91 LEU B CA 1
ATOM 1747 C C . LEU B 1 91 ? -19.922 -8.906 8.023 1 94.5 91 LEU B C 1
ATOM 1749 O O . LEU B 1 91 ? -20.672 -9.852 7.762 1 94.5 91 LEU B O 1
ATOM 1753 N N . VAL B 1 92 ? -19.812 -7.824 7.254 1 93.44 92 VAL B N 1
ATOM 1754 C CA . VAL B 1 92 ? -20.609 -7.715 6.043 1 93.44 92 VAL B CA 1
ATOM 1755 C C . VAL B 1 92 ? -20.188 -8.789 5.039 1 93.44 92 VAL B C 1
ATOM 1757 O O . VAL B 1 92 ? -21.031 -9.398 4.375 1 93.44 92 VAL B O 1
ATOM 1760 N N . ALA B 1 93 ? -18.922 -9.062 4.91 1 90.19 93 ALA B N 1
ATOM 1761 C CA . ALA B 1 93 ? -18.422 -10.117 4.023 1 90.19 93 ALA B CA 1
ATOM 1762 C C . ALA B 1 93 ? -18.969 -11.484 4.438 1 90.19 93 ALA B C 1
ATOM 1764 O O . ALA B 1 93 ? -19.453 -12.242 3.596 1 90.19 93 ALA B O 1
ATOM 1765 N N . MET B 1 94 ? -18.922 -11.719 5.668 1 89.75 94 MET B N 1
ATOM 1766 C CA . MET B 1 94 ? -19.297 -13.031 6.176 1 89.75 94 MET B CA 1
ATOM 1767 C C . MET B 1 94 ? -20.812 -13.227 6.121 1 89.75 94 MET B C 1
ATOM 1769 O O . MET B 1 94 ? -21.281 -14.32 5.824 1 89.75 94 MET B O 1
ATOM 1773 N N . LEU B 1 95 ? -21.547 -12.188 6.391 1 89.38 95 LEU B N 1
ATOM 1774 C CA . LEU B 1 95 ? -22.984 -12.328 6.559 1 89.38 95 LEU B CA 1
ATOM 1775 C C . LEU B 1 95 ? -23.719 -12.07 5.242 1 89.38 95 LEU B C 1
ATOM 1777 O O . LEU B 1 95 ? -24.844 -12.523 5.051 1 89.38 95 LEU B O 1
ATOM 1781 N N . VAL B 1 96 ? -23.078 -11.391 4.344 1 87.62 96 VAL B N 1
ATOM 1782 C CA . VAL B 1 96 ? -23.781 -11 3.123 1 87.62 96 VAL B CA 1
ATOM 1783 C C . VAL B 1 96 ? -23.062 -11.586 1.908 1 87.62 96 VAL B C 1
ATOM 1785 O O . VAL B 1 96 ? -23.641 -12.383 1.162 1 87.62 96 VAL B O 1
ATOM 1788 N N . VAL B 1 97 ? -21.797 -11.336 1.818 1 81.75 97 VAL B N 1
ATOM 1789 C CA . VAL B 1 97 ? -21.078 -11.617 0.579 1 81.75 97 VAL B CA 1
ATOM 1790 C C . VAL B 1 97 ? -20.875 -13.125 0.431 1 81.75 97 VAL B C 1
ATOM 1792 O O . VAL B 1 97 ? -21.172 -13.695 -0.625 1 81.75 97 VAL B O 1
ATOM 1795 N N . PHE B 1 98 ? -20.406 -13.805 1.448 1 83.25 98 PHE B N 1
ATOM 1796 C CA . PHE B 1 98 ? -20.094 -15.227 1.37 1 83.25 98 PHE B CA 1
ATOM 1797 C C . PHE B 1 98 ? -21.344 -16.047 1.097 1 83.25 98 PHE B C 1
ATOM 1799 O O . PHE B 1 98 ? -21.359 -16.891 0.195 1 83.25 98 PHE B O 1
ATOM 1806 N N . PRO B 1 99 ? -22.375 -15.742 1.789 1 81.5 99 PRO B N 1
ATOM 1807 C CA . PRO B 1 99 ? -23.609 -16.469 1.479 1 81.5 99 PRO B CA 1
ATOM 1808 C C . PRO B 1 99 ? -24.109 -16.219 0.056 1 81.5 99 PRO B C 1
ATOM 1810 O O . PRO B 1 99 ? -24.609 -17.141 -0.601 1 81.5 99 PRO B O 1
ATOM 1813 N N . LEU B 1 100 ? -23.969 -15.062 -0.492 1 81.06 100 LEU B N 1
ATOM 1814 C CA . LEU B 1 100 ? -24.406 -14.727 -1.84 1 81.06 100 LEU B CA 1
ATOM 1815 C C . LEU B 1 100 ? -23.594 -15.477 -2.887 1 81.06 100 LEU B C 1
ATOM 1817 O O . LEU B 1 100 ? -24.094 -15.758 -3.979 1 81.06 100 LEU B O 1
ATOM 1821 N N . LYS B 1 101 ? -22.406 -15.836 -2.51 1 77.69 101 LYS B N 1
ATOM 1822 C CA . LYS B 1 101 ? -21.531 -16.531 -3.457 1 77.69 101 LYS B CA 1
ATOM 1823 C C . LYS B 1 101 ? -21.562 -18.031 -3.234 1 77.69 101 LYS B C 1
ATOM 1825 O O . LYS B 1 101 ? -20.75 -18.766 -3.795 1 77.69 101 LYS B O 1
ATOM 1830 N N . GLY B 1 102 ? -22.453 -18.406 -2.393 1 77.12 102 GLY B N 1
ATOM 1831 C CA . GLY B 1 102 ? -22.688 -19.828 -2.176 1 77.12 102 GLY B CA 1
ATOM 1832 C C . GLY B 1 102 ? -21.875 -20.391 -1.017 1 77.12 102 GLY B C 1
ATOM 1833 O O . GLY B 1 102 ? -21.859 -21.609 -0.802 1 77.12 102 GLY B O 1
ATOM 1834 N N . GLY B 1 103 ? -21.203 -19.469 -0.515 1 72.38 103 GLY B N 1
ATOM 1835 C CA . GLY B 1 103 ? -20.453 -19.938 0.64 1 72.38 103 GLY B CA 1
ATOM 1836 C C . GLY B 1 103 ? -21.25 -19.891 1.93 1 72.38 103 GLY B C 1
ATOM 1837 O O . GLY B 1 103 ? -22.328 -19.297 1.976 1 72.38 103 GLY B O 1
ATOM 1838 N N . GLY B 1 104 ? -20.938 -20.656 3.006 1 76.12 104 GLY B N 1
ATOM 1839 C CA . GLY B 1 104 ? -21.547 -20.578 4.324 1 76.12 104 GLY B CA 1
ATOM 1840 C C . GLY B 1 104 ? -20.828 -19.641 5.266 1 76.12 104 GLY B C 1
ATOM 1841 O O . GLY B 1 104 ? -19.859 -18.969 4.875 1 76.12 104 GLY B O 1
ATOM 1842 N N . ILE B 1 105 ? -21.516 -19.375 6.348 1 76.94 105 ILE B N 1
ATOM 1843 C CA . ILE B 1 105 ? -20.906 -18.609 7.422 1 76.94 105 ILE B CA 1
ATOM 1844 C C . ILE B 1 105 ? -19.891 -19.484 8.156 1 76.94 105 ILE B C 1
ATOM 1846 O O . ILE B 1 105 ? -20.219 -20.578 8.609 1 76.94 105 ILE B O 1
ATOM 1850 N N . ASN B 1 106 ? -18.625 -19.125 7.973 1 78.56 106 ASN B N 1
ATOM 1851 C CA . ASN B 1 106 ? -17.562 -19.82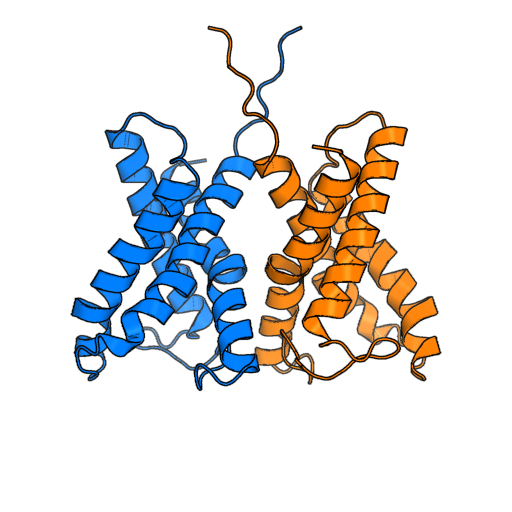8 8.68 1 78.56 106 ASN B CA 1
ATOM 1852 C C . ASN B 1 106 ? -16.766 -18.875 9.578 1 78.56 106 ASN B C 1
ATOM 1854 O O . ASN B 1 106 ? -16 -18.047 9.086 1 78.56 106 ASN B O 1
ATOM 1858 N N . LEU B 1 107 ? -16.984 -18.984 10.812 1 78.94 107 LEU B N 1
ATOM 1859 C CA . LEU B 1 107 ? -16.359 -18.109 11.797 1 78.94 107 LEU B CA 1
ATOM 1860 C C . LEU B 1 107 ? -14.844 -18.266 11.766 1 78.94 107 LEU B C 1
ATOM 1862 O O . LEU B 1 107 ? -14.109 -17.375 12.211 1 78.94 107 LEU B O 1
ATOM 1866 N N . ALA B 1 108 ? -14.398 -19.391 11.195 1 79.75 108 ALA B N 1
ATOM 1867 C CA . ALA B 1 108 ? -12.961 -19.656 11.188 1 79.75 108 ALA B CA 1
ATOM 1868 C C . ALA B 1 108 ? -12.227 -18.688 10.266 1 79.75 108 ALA B C 1
ATOM 1870 O O . ALA B 1 108 ? -11.016 -18.516 10.375 1 79.75 108 ALA B O 1
ATOM 1871 N N . ILE B 1 109 ? -12.977 -18.031 9.461 1 86.75 109 ILE B N 1
ATOM 1872 C CA . ILE B 1 109 ? -12.352 -17.125 8.5 1 86.75 109 ILE B CA 1
ATOM 1873 C C . ILE B 1 109 ? -12.312 -15.711 9.07 1 86.75 109 ILE B C 1
ATOM 1875 O O . ILE B 1 109 ? -11.656 -14.828 8.523 1 86.75 109 ILE B O 1
ATOM 1879 N N . PHE B 1 110 ? -12.875 -15.531 10.219 1 91.5 110 PHE B N 1
ATOM 1880 C CA . PHE B 1 110 ? -13.023 -14.195 10.789 1 91.5 110 PHE B CA 1
ATOM 1881 C C . PHE B 1 110 ? -11.656 -13.57 11.055 1 91.5 110 PHE B C 1
ATOM 1883 O O . PHE B 1 110 ? -11.422 -12.406 10.711 1 91.5 110 PHE B O 1
ATOM 1890 N N . PRO B 1 111 ? -10.664 -14.305 11.641 1 94.62 111 PRO B N 1
ATOM 1891 C CA . PRO B 1 111 ? -9.359 -13.672 11.891 1 94.62 111 PRO B CA 1
ATOM 1892 C C . PRO B 1 111 ? -8.688 -13.188 10.609 1 94.62 111 PRO B C 1
ATOM 1894 O O . PRO B 1 111 ? -8.016 -12.148 10.625 1 94.62 111 PRO B O 1
ATOM 1897 N N . ILE B 1 112 ? -8.852 -13.914 9.57 1 95.31 112 ILE B N 1
ATOM 1898 C CA . ILE B 1 112 ? -8.273 -13.531 8.281 1 95.31 112 ILE B CA 1
ATOM 1899 C C . ILE B 1 112 ? -8.93 -12.242 7.785 1 95.31 112 ILE B C 1
ATOM 1901 O O . ILE B 1 112 ? -8.242 -11.305 7.379 1 95.31 112 ILE B O 1
ATOM 1905 N N . GLY B 1 113 ? -10.289 -12.219 7.844 1 96.19 113 GLY B N 1
ATOM 1906 C CA . GLY B 1 113 ? -11.008 -11.008 7.473 1 96.19 113 GLY B CA 1
ATOM 1907 C C . GLY B 1 113 ? -10.633 -9.805 8.312 1 96.19 113 GLY B C 1
ATOM 1908 O O . GLY B 1 113 ? -10.492 -8.695 7.793 1 96.19 113 GLY B O 1
ATOM 1909 N N . LEU B 1 114 ? -10.484 -10.055 9.609 1 97.62 114 LEU B N 1
ATOM 1910 C CA . LEU B 1 114 ? -10.102 -8.992 10.531 1 97.62 114 LEU B CA 1
ATOM 1911 C C . LEU B 1 114 ? -8.75 -8.391 10.141 1 97.62 114 LEU B C 1
ATOM 1913 O O . LEU B 1 114 ? -8.586 -7.168 10.141 1 97.62 114 LEU B O 1
ATOM 1917 N N . LEU B 1 115 ? -7.809 -9.258 9.781 1 98.12 115 LEU B N 1
ATOM 1918 C CA . LEU B 1 115 ? -6.469 -8.805 9.422 1 98.12 115 LEU B CA 1
ATOM 1919 C C . LEU B 1 115 ? -6.488 -8.047 8.102 1 98.12 115 LEU B C 1
ATOM 1921 O O . LEU B 1 115 ? -5.957 -6.938 8.008 1 98.12 115 LEU B O 1
ATOM 1925 N N . VAL B 1 116 ? -7.129 -8.633 7.102 1 98.31 116 VAL B N 1
ATOM 1926 C CA . VAL B 1 116 ? -7.129 -8.102 5.738 1 98.31 116 VAL B CA 1
ATOM 1927 C C . VAL B 1 116 ? -7.934 -6.805 5.691 1 98.31 116 VAL B C 1
ATOM 1929 O O . VAL B 1 116 ? -7.449 -5.789 5.18 1 98.31 116 VAL B O 1
ATOM 1932 N N . ASN B 1 117 ? -9.102 -6.789 6.27 1 98.69 117 ASN B N 1
ATOM 1933 C CA . ASN B 1 117 ? -9.961 -5.613 6.25 1 98.69 117 ASN B CA 1
ATOM 1934 C C . ASN B 1 117 ? -9.5 -4.559 7.25 1 98.69 117 ASN B C 1
ATOM 1936 O O . ASN B 1 117 ? -9.711 -3.361 7.039 1 98.69 117 ASN B O 1
ATOM 1940 N N . GLY B 1 118 ? -8.922 -5.008 8.352 1 98.81 118 GLY B N 1
ATOM 1941 C CA . GLY B 1 118 ? -8.289 -4.047 9.242 1 98.81 118 GLY B CA 1
ATOM 1942 C C . GLY B 1 118 ? -7.16 -3.279 8.586 1 98.81 118 GLY B C 1
ATOM 1943 O O . GLY B 1 118 ? -7.008 -2.076 8.812 1 98.81 118 GLY B O 1
ATOM 1944 N N . ALA B 1 119 ? -6.367 -3.996 7.805 1 98.88 119 ALA B N 1
ATOM 1945 C CA . ALA B 1 119 ? -5.305 -3.346 7.043 1 98.88 119 ALA B CA 1
ATOM 1946 C C . ALA B 1 119 ? -5.875 -2.322 6.066 1 98.88 119 ALA B C 1
ATOM 1948 O O . ALA B 1 119 ? -5.285 -1.259 5.855 1 98.88 119 ALA B O 1
ATOM 1949 N N . TRP B 1 120 ? -6.953 -2.697 5.426 1 98.88 120 TRP B N 1
ATOM 1950 C CA . TRP B 1 120 ? -7.645 -1.723 4.59 1 98.88 120 TRP B CA 1
ATOM 1951 C C . TRP B 1 120 ? -7.969 -0.46 5.379 1 98.88 120 TRP B C 1
ATOM 1953 O O . TRP B 1 120 ? -7.723 0.654 4.914 1 98.88 120 TRP B O 1
ATOM 1963 N N . GLY B 1 121 ? -8.539 -0.589 6.574 1 98.88 121 GLY B N 1
ATOM 1964 C CA . GLY B 1 121 ? -8.867 0.547 7.422 1 98.88 121 GLY B CA 1
ATOM 1965 C C . GLY B 1 121 ? -7.66 1.396 7.77 1 98.88 121 GLY B C 1
ATOM 1966 O O . GLY B 1 121 ? -7.734 2.627 7.746 1 98.88 121 GLY B O 1
ATOM 1967 N N . LEU B 1 122 ? -6.602 0.729 8.102 1 98.75 122 LEU B N 1
ATOM 1968 C CA . LEU B 1 122 ? -5.367 1.452 8.383 1 98.75 122 LEU B CA 1
ATOM 1969 C C . LEU B 1 122 ? -4.879 2.203 7.148 1 98.75 122 LEU B C 1
ATOM 1971 O O . LEU B 1 122 ? -4.367 3.32 7.258 1 98.75 122 LEU B O 1
ATOM 1975 N N . GLY B 1 123 ? -5.02 1.547 6.023 1 98.88 123 GLY B N 1
ATOM 1976 C CA . GLY B 1 123 ? -4.684 2.219 4.777 1 98.88 123 GLY B CA 1
ATOM 1977 C C . GLY B 1 123 ? -5.516 3.463 4.527 1 98.88 123 GLY B C 1
ATOM 1978 O O . GLY B 1 123 ? -4.992 4.484 4.074 1 98.88 123 GLY B O 1
ATOM 1979 N N . MET B 1 124 ? -6.789 3.352 4.809 1 98.5 124 MET B N 1
ATOM 1980 C CA . MET B 1 124 ? -7.672 4.512 4.746 1 98.5 124 MET B CA 1
ATOM 1981 C C . MET B 1 124 ? -7.121 5.66 5.586 1 98.5 124 MET B C 1
ATOM 1983 O O . MET B 1 124 ? -7.055 6.801 5.117 1 98.5 124 MET B O 1
ATOM 1987 N N . TRP B 1 125 ? -6.773 5.352 6.766 1 98.19 125 TRP B N 1
ATOM 1988 C CA . TRP B 1 125 ? -6.254 6.363 7.676 1 98.19 125 TRP B CA 1
ATOM 1989 C C . TRP B 1 125 ? -4.984 7 7.121 1 98.19 125 TRP B C 1
ATOM 1991 O O . TRP B 1 125 ? -4.852 8.227 7.098 1 98.19 125 TRP B O 1
ATOM 2001 N N . VAL B 1 126 ? -4.082 6.164 6.672 1 98.31 126 VAL B N 1
ATOM 2002 C CA . VAL B 1 126 ? -2.801 6.625 6.156 1 98.31 126 VAL B CA 1
ATOM 2003 C C . VAL B 1 126 ? -3.029 7.562 4.973 1 98.31 126 VAL B C 1
ATOM 2005 O O . VAL B 1 126 ? -2.471 8.664 4.922 1 98.31 126 VAL B O 1
ATOM 2008 N N . LEU B 1 127 ? -3.854 7.164 4.051 1 98.5 127 LEU B N 1
ATOM 2009 C CA . LEU B 1 127 ? -4.055 7.918 2.818 1 98.5 127 LEU B CA 1
ATOM 2010 C C . LEU B 1 127 ? -4.793 9.227 3.096 1 98.5 127 LEU B C 1
ATOM 2012 O O . LEU B 1 127 ? -4.43 10.273 2.559 1 98.5 127 LEU B O 1
ATOM 2016 N N . LEU B 1 128 ? -5.77 9.211 3.949 1 96.94 128 LEU B N 1
ATOM 2017 C CA . LEU B 1 128 ? -6.504 10.43 4.266 1 96.94 128 LEU B CA 1
ATOM 2018 C C . LEU B 1 128 ? -5.617 11.422 5.02 1 96.94 128 LEU B C 1
ATOM 2020 O O . LEU B 1 128 ? -5.695 12.633 4.797 1 96.94 128 LEU B O 1
ATOM 2024 N N . ARG B 1 129 ? -4.82 10.867 5.879 1 95.75 129 ARG B N 1
ATOM 2025 C CA . ARG B 1 129 ? -3.891 11.734 6.594 1 95.75 129 ARG B CA 1
ATOM 2026 C C . ARG B 1 129 ? -2.895 12.375 5.633 1 95.75 129 ARG B C 1
ATOM 2028 O O . ARG B 1 129 ? -2.59 13.562 5.742 1 95.75 129 ARG B O 1
ATOM 2035 N N . ALA B 1 130 ? -2.381 11.562 4.789 1 95.5 130 ALA B N 1
ATOM 2036 C CA . ALA B 1 130 ? -1.384 12.047 3.838 1 95.5 130 ALA B CA 1
ATOM 2037 C C . ALA B 1 130 ? -1.959 13.156 2.955 1 95.5 130 ALA B C 1
ATOM 2039 O O . ALA B 1 130 ? -1.232 14.047 2.518 1 95.5 130 ALA B O 1
ATOM 2040 N N . TRP B 1 131 ? -3.227 13.117 2.703 1 92.62 131 TRP B N 1
ATOM 2041 C CA . TRP B 1 131 ? -3.84 14.023 1.737 1 92.62 131 TRP B CA 1
ATOM 2042 C C . TRP B 1 131 ? -4.418 15.25 2.432 1 92.62 131 TRP B C 1
ATOM 2044 O O . TRP B 1 131 ? -4.992 16.125 1.78 1 92.62 131 TRP B O 1
ATOM 2054 N N . GLN B 1 132 ? -4.312 15.32 3.707 1 86.38 132 GLN B N 1
ATOM 2055 C CA . GLN B 1 132 ? -4.672 16.531 4.426 1 86.38 132 GLN B CA 1
ATOM 2056 C C . GLN B 1 132 ? -3.652 17.641 4.172 1 86.38 132 GLN B C 1
ATOM 2058 O O . GLN B 1 132 ? -2.453 17.375 4.066 1 86.38 132 GLN B O 1
ATOM 2063 N N . PRO B 1 133 ? -4.207 18.875 3.916 1 76.38 133 PRO B N 1
ATOM 2064 C CA . PRO B 1 133 ? -3.266 19.984 3.758 1 76.38 133 PRO B CA 1
ATOM 2065 C C . PRO B 1 133 ? -2.363 20.172 4.977 1 76.38 133 PRO B C 1
ATOM 2067 O O . PRO B 1 133 ? -2.795 19.938 6.109 1 76.38 133 PRO B O 1
ATOM 2070 N N . VAL B 1 134 ? -1.076 20.266 4.73 1 66.12 134 VAL B N 1
ATOM 2071 C CA . VAL B 1 134 ? -0.131 20.484 5.82 1 66.12 134 VAL B CA 1
ATOM 2072 C C . VAL B 1 134 ? -0.383 21.859 6.438 1 66.12 134 VAL B C 1
ATOM 2074 O O . VAL B 1 134 ? -0.569 22.844 5.723 1 66.12 134 VAL B O 1
ATOM 2077 N N . GLY B 1 135 ? -0.991 21.906 7.508 1 54.53 135 GLY B N 1
ATOM 2078 C CA . GLY B 1 135 ? -1.233 23.203 8.148 1 54.53 135 GLY B CA 1
ATOM 2079 C C . GLY B 1 135 ? -0.044 24.141 8.078 1 54.53 135 GLY B C 1
ATOM 2080 O O . GLY B 1 135 ? 1.104 23.703 8.188 1 54.53 135 GLY B O 1
ATOM 2081 N N . THR B 1 136 ? -0.11 25.094 7.289 1 46.28 136 THR B N 1
ATOM 2082 C CA . THR B 1 136 ? 0.847 26.188 7.305 1 46.28 136 THR B CA 1
ATOM 2083 C C . THR B 1 136 ? 1.151 26.625 8.742 1 46.28 136 THR B C 1
ATOM 2085 O O . THR B 1 136 ? 0.251 27.031 9.469 1 46.28 136 THR B O 1
ATOM 2088 N N . GLN B 1 137 ? 2.068 25.938 9.414 1 41.22 137 GLN B N 1
ATOM 2089 C CA . GLN B 1 137 ? 2.506 26.578 10.656 1 41.22 137 GLN B CA 1
ATOM 2090 C C . GLN B 1 137 ? 2.723 28.062 10.469 1 41.22 137 GLN B C 1
ATOM 2092 O O . GLN B 1 137 ? 3.494 28.484 9.602 1 41.22 137 GLN B O 1
ATOM 2097 N N . VAL B 1 138 ? 1.682 28.922 10.648 1 39.5 138 VAL B N 1
ATOM 2098 C CA . VAL B 1 138 ? 1.91 30.359 10.836 1 39.5 138 VAL B CA 1
ATOM 2099 C C . VAL B 1 138 ? 2.973 30.562 11.914 1 39.5 138 VAL B C 1
ATOM 2101 O O . VAL B 1 138 ? 2.781 30.188 13.07 1 39.5 138 VAL B O 1
ATOM 2104 N N . THR B 1 139 ? 4.258 30.609 11.539 1 35.38 139 THR B N 1
ATOM 2105 C CA . THR B 1 139 ? 5.113 31.406 12.414 1 35.38 139 THR B CA 1
ATOM 2106 C C . THR B 1 139 ? 4.688 32.875 12.414 1 35.38 139 THR B C 1
ATOM 2108 O O . THR B 1 139 ? 4.301 33.406 11.375 1 35.38 139 THR B O 1
#

Radius of gyration: 19.35 Å; Cα contacts (8 Å, |Δi|>4): 445; chains: 2; bounding box: 50×52×38 Å

Organism: NCBI:txid1178482

Sequence (278 aa):
MNRYLLGFSAGFLAVLCFHQPVVGLLHAYGVIPFAPYSTQSVAPLAVPAWFSASFWGGLWGMVMIAICAVRKVDVLSWWQSGLFGGIALTLVAMLVVFPLKGGGINLAIFPIGLLVNGAWGLGMWVLLRAWQPVGTQVTMNRYLLGFSAGFLAVLCFHQPVVGLLHAYGVIPFAPYSTQSVAPLAVPAWFSASFWGGLWGMVMIAICAVRKVDVLSWWQSGLFGGIALTLVAMLVVFPLKGGGINLAIFPIGLLVNGAWGLGMWVLLRAWQPVGTQVT

Foldseek 3Di:
DPLLQLLLVLQLVLCVPFLQVLVQVCCVVPVDVDHGPAQQFDPDVGGGPSNVNSNVSSVVSSVQCVVCVVVVHQADDLQVLLCCQLPVVLCCCQVPVQVVVVHHRDCVCSVVSSRSRSRSSNSSRVSSVVPDPDPPPPD/DPLLQLLLVLQLVLCVPFLQVLVQVCCVVPVDVDHGPAQQFDPDVGGGPSNVNSNVSSVVSSVQCVVCVVVVHQADDLVVLLCCQLPVVLCCCQVPVQVVVVHHRDCVCSVVSSRSRSRSSNSSRVSSVVPDPDPPPPD

Solvent-accessible surface area (backbone atoms only — not comparable to full-atom values): 13604 Å² total; per-residue (Å²): 128,59,63,53,57,50,20,23,52,28,14,23,48,9,26,53,27,27,17,33,38,46,39,23,48,37,24,59,71,64,75,40,95,56,69,45,48,36,65,53,66,34,85,90,80,57,41,32,36,41,58,52,51,15,51,53,30,8,54,51,20,29,51,51,44,52,50,21,58,76,69,71,44,91,65,64,53,57,66,56,26,18,46,46,21,16,45,55,52,29,50,47,39,44,71,47,50,30,46,75,72,71,37,69,79,56,75,85,48,45,66,57,33,27,53,28,29,16,31,21,15,36,27,30,34,38,45,52,43,33,68,46,80,75,56,73,78,80,125,129,59,62,53,58,50,20,22,52,28,14,23,47,9,28,51,27,28,17,33,38,46,38,22,48,37,24,60,70,64,74,42,95,58,68,45,48,38,65,54,66,35,83,90,79,57,40,32,37,41,57,52,52,15,50,52,31,8,54,51,20,29,50,52,42,53,51,20,58,76,68,72,44,91,66,66,54,58,66,56,26,19,47,45,21,15,45,55,51,28,50,46,38,44,71,48,50,32,45,75,73,71,39,69,79,55,76,84,50,44,67,56,32,28,53,28,29,14,31,22,16,37,27,29,35,38,46,51,42,32,69,46,78,75,56,74,76,80,124

Secondary structure (DSSP, 8-state):
--HHHHHHHHHHHHIIIIIHHHHHHHHHTTSSSS-SS---EETTTTEEHHHHHHHHHHHHHHHHHHHHHHHT-SS--HHHHHHIIIIIIHHHIIIIIHHHTT----GGGHHHHHHHHHHHHHHHHHHHHHTS-------/--HHHHHHHHHHHHIIIIIHHHHHHHHHTTSSSS-SS---EETTTTEEHHHHHHHHHHHHHHHHHHHHHHHT-SS--HHHHHHIIIIIIHHHIIIIIHHHTT----GGGHHHHHHHHHHHHHHHHHHHHHTS-------